Protein AF-A0AAE0GQ47-F1 (afdb_monomer_lite)

Organism: NCBI:txid36881

Structure (mmCIF, N/CA/C/O backbone):
data_AF-A0AAE0GQ47-F1
#
_entry.id   AF-A0AAE0GQ47-F1
#
loop_
_atom_site.group_PDB
_atom_site.id
_atom_site.type_symbol
_atom_site.label_atom_id
_atom_site.label_alt_id
_atom_site.label_comp_id
_atom_site.label_asym_id
_atom_site.label_entity_id
_atom_site.label_seq_id
_atom_site.pdbx_PDB_ins_code
_atom_site.Cartn_x
_atom_site.Cartn_y
_atom_site.Cartn_z
_atom_site.occupancy
_atom_site.B_iso_or_equiv
_atom_site.auth_seq_id
_atom_site.auth_comp_id
_atom_site.auth_asym_id
_atom_site.auth_atom_id
_atom_site.pdbx_PDB_model_num
ATOM 1 N N . MET A 1 1 ? -13.676 -13.867 7.932 1.00 73.00 1 MET A N 1
ATOM 2 C CA . MET A 1 1 ? -13.128 -12.580 7.440 1.00 73.00 1 MET A CA 1
ATOM 3 C C . MET A 1 1 ? -13.862 -11.381 8.035 1.00 73.00 1 MET A C 1
ATOM 5 O O . MET A 1 1 ? -13.251 -10.681 8.826 1.00 73.00 1 MET A O 1
ATOM 9 N N . LEU A 1 2 ? -15.150 -11.155 7.737 1.00 75.81 2 LEU A N 1
ATOM 10 C CA . LEU A 1 2 ? -15.904 -10.003 8.276 1.00 75.81 2 LEU A CA 1
ATOM 11 C C . LEU A 1 2 ? -15.915 -9.928 9.811 1.00 75.81 2 LEU A C 1
ATOM 13 O O . LEU A 1 2 ? -15.783 -8.846 10.367 1.00 75.81 2 LEU A O 1
ATOM 17 N N . THR A 1 3 ? -15.993 -11.072 10.490 1.00 80.69 3 THR A N 1
ATOM 18 C CA . THR A 1 3 ? -15.918 -11.164 11.956 1.00 80.69 3 THR A CA 1
ATOM 19 C C . THR A 1 3 ? -14.597 -10.634 12.525 1.00 80.69 3 THR A C 1
ATOM 21 O O . THR A 1 3 ? -14.608 -9.909 13.512 1.00 80.69 3 THR A O 1
ATOM 24 N N . THR A 1 4 ? -13.462 -10.920 11.880 1.00 85.44 4 THR A N 1
ATOM 25 C CA . THR A 1 4 ? -12.133 -10.409 12.277 1.00 85.44 4 THR A CA 1
ATOM 26 C C . THR A 1 4 ? -12.056 -8.888 12.172 1.00 85.44 4 THR A C 1
ATOM 28 O O . THR A 1 4 ? -11.458 -8.217 13.011 1.00 85.44 4 THR A O 1
ATOM 31 N N . PHE A 1 5 ? -12.694 -8.326 11.149 1.00 87.81 5 PHE A N 1
ATOM 32 C CA . PHE A 1 5 ? -12.696 -6.889 10.885 1.00 87.81 5 PHE A CA 1
ATOM 33 C C . PHE A 1 5 ? -13.935 -6.185 11.434 1.00 87.81 5 PHE A C 1
ATOM 35 O O . PHE A 1 5 ? -14.250 -5.065 11.030 1.00 87.81 5 PHE A O 1
ATOM 42 N N . CYS A 1 6 ? -14.654 -6.845 12.338 1.00 86.81 6 CYS A N 1
ATOM 43 C CA . CYS A 1 6 ? -15.968 -6.390 12.713 1.00 86.81 6 CYS A CA 1
ATOM 44 C C . CYS A 1 6 ? -15.924 -5.038 13.405 1.00 86.81 6 CYS A C 1
ATOM 46 O O . CYS A 1 6 ? -15.192 -4.836 14.373 1.00 86.81 6 CYS A O 1
ATOM 48 N N . ASN A 1 7 ? -16.749 -4.125 12.910 1.00 88.62 7 ASN A N 1
ATOM 49 C CA . ASN A 1 7 ? -16.883 -2.762 13.390 1.00 88.62 7 ASN A CA 1
ATOM 50 C C . ASN A 1 7 ? -15.598 -1.933 13.310 1.00 88.62 7 ASN A C 1
ATOM 52 O O . ASN A 1 7 ? -15.427 -0.994 14.083 1.00 88.62 7 ASN A O 1
ATOM 56 N N . ARG A 1 8 ? -14.709 -2.267 12.369 1.00 91.12 8 ARG A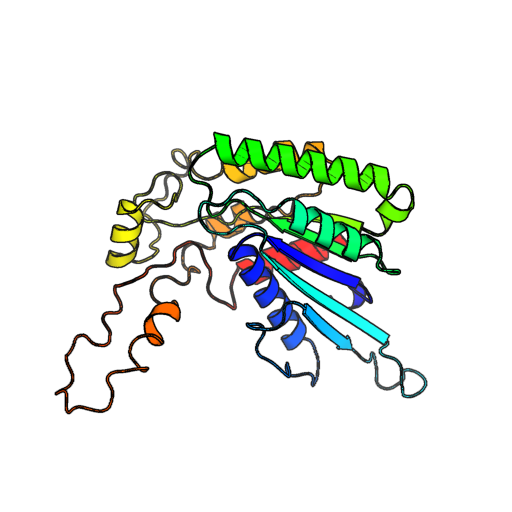 N 1
ATOM 57 C CA . ARG A 1 8 ? -13.468 -1.533 12.112 1.00 91.12 8 ARG A CA 1
ATOM 58 C C . ARG A 1 8 ? -13.561 -0.712 10.834 1.00 91.12 8 ARG A C 1
ATOM 60 O O . ARG A 1 8 ? -14.352 -0.999 9.933 1.00 91.12 8 ARG A O 1
ATOM 67 N N . THR A 1 9 ? -12.686 0.285 10.747 1.00 93.19 9 THR A N 1
ATOM 68 C CA . THR A 1 9 ? -12.353 0.946 9.481 1.00 93.19 9 THR A CA 1
ATOM 69 C C . THR A 1 9 ? -10.946 0.551 9.051 1.00 93.19 9 THR A C 1
ATOM 71 O O . THR A 1 9 ? -10.019 0.606 9.859 1.00 93.19 9 THR A O 1
ATOM 74 N N . ILE A 1 10 ? -10.785 0.150 7.793 1.00 95.25 10 ILE A N 1
ATOM 75 C CA . ILE A 1 10 ? -9.498 -0.158 7.167 1.00 95.25 10 ILE A CA 1
ATOM 76 C C . ILE A 1 10 ? -9.246 0.877 6.081 1.00 95.25 10 ILE A C 1
ATOM 78 O O . ILE A 1 10 ? -9.980 0.927 5.100 1.00 95.25 10 ILE A O 1
ATOM 82 N N . THR A 1 11 ? -8.195 1.674 6.221 1.00 95.31 11 THR A N 1
ATOM 83 C CA . THR A 1 11 ? -7.833 2.705 5.249 1.00 95.31 11 THR A CA 1
ATOM 84 C C . THR A 1 11 ? -6.547 2.326 4.534 1.00 95.31 11 THR A C 1
ATOM 86 O O . THR A 1 11 ? -5.484 2.243 5.147 1.00 95.31 11 THR A O 1
ATOM 89 N N . PHE A 1 12 ? -6.625 2.131 3.222 1.00 94.88 12 PHE A N 1
ATOM 90 C CA . PHE A 1 12 ? -5.465 2.007 2.349 1.00 94.88 12 PHE A CA 1
ATOM 91 C C . PHE A 1 12 ? -4.967 3.405 1.994 1.00 94.88 12 PHE A C 1
ATOM 93 O O . PHE A 1 12 ? -5.701 4.205 1.419 1.00 94.88 12 PHE A O 1
ATOM 100 N N . LEU A 1 13 ? -3.721 3.711 2.331 1.00 94.75 13 LEU A N 1
ATOM 101 C CA . LEU A 1 13 ? -3.162 5.044 2.172 1.00 94.75 13 LEU A CA 1
ATOM 102 C C . LEU A 1 13 ? -1.858 4.972 1.386 1.00 94.75 13 LEU A C 1
ATOM 104 O O . LEU A 1 13 ? -0.839 4.501 1.898 1.00 94.75 13 LEU A O 1
ATOM 108 N N . GLY A 1 14 ? -1.881 5.431 0.136 1.00 93.38 14 GLY A N 1
ATOM 109 C CA . GLY A 1 14 ? -0.727 5.205 -0.722 1.00 93.38 14 GLY A CA 1
ATOM 110 C C . GLY A 1 14 ? -0.778 5.759 -2.132 1.00 93.38 14 GLY A C 1
ATOM 111 O O . GLY A 1 14 ? -1.405 6.781 -2.397 1.00 93.38 14 GLY A O 1
ATOM 112 N N . ASP A 1 15 ? -0.067 5.079 -3.026 1.00 90.06 15 ASP A N 1
ATOM 113 C CA . ASP A 1 15 ? -0.095 5.327 -4.466 1.00 90.06 15 ASP A CA 1
ATOM 114 C C . ASP A 1 15 ? -1.189 4.495 -5.172 1.00 90.06 15 ASP A C 1
ATOM 116 O O . ASP A 1 15 ? -2.108 3.941 -4.555 1.00 90.06 15 ASP A O 1
ATOM 120 N N . SER A 1 16 ? -1.127 4.419 -6.501 1.00 88.44 16 SER A N 1
ATOM 121 C CA . SER A 1 16 ? -2.114 3.710 -7.312 1.00 88.44 16 SER A CA 1
ATOM 122 C C . SER A 1 16 ? -2.166 2.195 -7.066 1.00 88.44 16 SER A C 1
ATOM 124 O O . SER A 1 16 ? -3.205 1.590 -7.341 1.00 88.44 16 SER A O 1
ATOM 126 N N . ILE A 1 17 ? -1.119 1.584 -6.499 1.00 88.31 17 ILE A N 1
ATOM 127 C CA . ILE A 1 17 ? -1.135 0.171 -6.091 1.00 88.31 17 ILE A CA 1
ATOM 128 C C . ILE A 1 17 ? -1.940 -0.015 -4.808 1.00 88.31 17 ILE A C 1
ATOM 130 O O . ILE A 1 17 ? -2.661 -1.002 -4.674 1.00 88.31 17 ILE A O 1
ATOM 134 N N . SER A 1 18 ? -1.886 0.946 -3.885 1.00 91.25 18 SER A N 1
ATOM 135 C CA . SER A 1 18 ? -2.736 0.918 -2.687 1.00 91.25 18 SER A CA 1
ATOM 136 C C . SER A 1 18 ? -4.213 1.018 -3.052 1.00 91.25 18 SER A C 1
ATOM 138 O O . SER A 1 18 ? -5.032 0.297 -2.488 1.00 91.25 18 SER A O 1
ATOM 140 N N . ARG A 1 19 ? -4.546 1.835 -4.062 1.00 89.31 19 ARG A N 1
ATOM 141 C CA . ARG A 1 19 ? -5.904 1.886 -4.622 1.00 89.31 19 ARG A CA 1
ATOM 142 C C . ARG A 1 19 ? -6.326 0.538 -5.179 1.00 89.31 19 ARG A C 1
ATOM 144 O O . ARG A 1 19 ? -7.440 0.098 -4.933 1.00 89.31 19 ARG A O 1
ATOM 151 N N . GLN A 1 20 ? -5.440 -0.100 -5.940 1.00 89.12 20 GLN A N 1
ATOM 152 C CA . GLN A 1 20 ? -5.702 -1.416 -6.503 1.00 89.12 20 GLN A CA 1
ATOM 153 C C . GLN A 1 20 ? -5.957 -2.442 -5.394 1.00 89.12 20 GLN A C 1
ATOM 155 O O . GLN A 1 20 ? -6.997 -3.087 -5.415 1.00 89.12 20 GLN A O 1
ATOM 160 N N . ALA A 1 21 ? -5.090 -2.518 -4.383 1.00 90.81 21 ALA A N 1
ATOM 161 C CA . ALA A 1 21 ? -5.274 -3.416 -3.246 1.00 90.81 21 ALA A CA 1
ATOM 162 C C . ALA A 1 21 ? -6.595 -3.162 -2.491 1.00 90.81 21 ALA A C 1
ATOM 164 O O . ALA A 1 21 ? -7.283 -4.115 -2.133 1.00 90.81 21 ALA A O 1
ATOM 165 N N . ALA A 1 22 ? -6.987 -1.896 -2.301 1.00 91.25 22 ALA A N 1
ATOM 166 C CA . ALA A 1 22 ? -8.275 -1.545 -1.702 1.00 91.25 22 ALA A CA 1
ATOM 167 C C . ALA A 1 22 ? -9.454 -2.049 -2.547 1.00 91.25 22 ALA A C 1
ATOM 169 O O . ALA A 1 22 ? -10.359 -2.690 -2.016 1.00 91.25 22 ALA A O 1
ATOM 170 N N . SER A 1 23 ? -9.423 -1.816 -3.864 1.00 87.88 23 SER A N 1
ATOM 171 C CA . SER A 1 23 ? -10.456 -2.309 -4.780 1.00 87.88 23 SER A CA 1
ATOM 172 C C . SER A 1 23 ? -10.551 -3.834 -4.767 1.00 87.88 23 SER A C 1
ATOM 174 O O . SER A 1 23 ? -11.652 -4.369 -4.705 1.00 87.88 23 SER A O 1
ATOM 176 N N . SER A 1 24 ? -9.414 -4.535 -4.766 1.00 88.19 24 SER A N 1
ATOM 177 C CA . SER A 1 24 ? -9.358 -5.996 -4.642 1.00 88.19 24 SER A CA 1
ATOM 178 C C . SER A 1 24 ? -10.027 -6.480 -3.362 1.00 88.19 24 SER A C 1
ATOM 180 O O . SER A 1 24 ? -10.867 -7.378 -3.390 1.00 88.19 24 SER A O 1
ATOM 182 N N . PHE A 1 25 ? -9.667 -5.857 -2.236 1.00 89.06 25 PHE A N 1
ATOM 183 C CA . PHE A 1 25 ? -10.202 -6.181 -0.920 1.00 89.06 25 PHE A CA 1
ATOM 184 C C . PHE A 1 25 ? -11.725 -6.017 -0.893 1.00 89.06 25 PHE A C 1
ATOM 186 O O . PHE A 1 25 ? -12.439 -6.917 -0.458 1.00 89.06 25 PHE A O 1
ATOM 193 N N . MET A 1 26 ? -12.231 -4.905 -1.434 1.00 87.38 26 MET A N 1
ATOM 194 C CA . MET A 1 26 ? -13.666 -4.644 -1.555 1.00 87.38 26 MET A CA 1
ATOM 195 C C . MET A 1 26 ? -14.386 -5.688 -2.420 1.00 87.38 26 MET A C 1
ATOM 197 O O . MET A 1 26 ? -15.423 -6.193 -1.997 1.00 87.38 26 MET A O 1
ATOM 201 N N . CYS A 1 27 ? -13.828 -6.059 -3.578 1.00 84.81 27 CYS A N 1
ATOM 202 C CA . CYS A 1 27 ? -14.409 -7.088 -4.448 1.00 84.81 27 CYS A CA 1
ATOM 203 C C . CYS A 1 27 ? -14.515 -8.450 -3.743 1.00 84.81 27 CYS A C 1
ATOM 205 O O . CYS A 1 27 ? -15.527 -9.137 -3.866 1.00 84.81 27 CYS A O 1
ATOM 207 N N . VAL A 1 28 ? -13.487 -8.846 -2.981 1.00 85.31 28 VAL A N 1
ATOM 208 C CA . VAL A 1 28 ? -13.521 -10.109 -2.227 1.00 85.31 28 VAL A CA 1
ATOM 209 C C . VAL A 1 28 ? -14.562 -10.061 -1.113 1.00 85.31 28 VAL A C 1
ATOM 211 O O . VAL A 1 28 ? -15.276 -11.043 -0.920 1.00 85.31 28 VAL A O 1
ATOM 214 N N . LEU A 1 29 ? -14.695 -8.938 -0.403 1.00 84.56 29 LEU A N 1
ATOM 215 C CA . LEU A 1 29 ? -15.738 -8.781 0.613 1.00 84.56 29 LEU A CA 1
ATOM 216 C C . LEU A 1 29 ? -17.143 -8.867 0.010 1.00 84.56 29 LEU A C 1
ATOM 218 O O . LEU A 1 29 ? -17.987 -9.570 0.561 1.00 84.56 29 LEU A O 1
ATOM 222 N N . GLU A 1 30 ? -17.378 -8.205 -1.125 1.00 82.56 30 GLU A N 1
ATOM 223 C CA . GLU A 1 30 ? -18.658 -8.245 -1.839 1.00 82.56 30 GLU A CA 1
ATOM 224 C C . GLU A 1 30 ? -19.027 -9.672 -2.255 1.00 82.56 30 GLU A C 1
ATOM 226 O O . GLU A 1 30 ? -20.141 -10.117 -1.993 1.00 82.56 30 GLU A O 1
ATOM 231 N N . ALA A 1 31 ? -18.075 -10.433 -2.807 1.00 82.62 31 ALA A N 1
ATOM 232 C CA . ALA A 1 31 ? -18.306 -11.819 -3.219 1.00 82.62 31 ALA A CA 1
ATOM 233 C C . ALA A 1 31 ? -18.749 -12.744 -2.065 1.00 82.62 31 ALA A C 1
ATOM 235 O O . ALA A 1 31 ? -19.361 -13.782 -2.312 1.00 82.62 31 ALA A O 1
ATOM 236 N N . HIS A 1 32 ? -18.455 -12.378 -0.812 1.00 76.88 32 HIS A N 1
ATOM 237 C CA . HIS A 1 32 ? -18.827 -13.143 0.382 1.00 76.88 32 HIS A CA 1
ATOM 238 C C . HIS A 1 32 ? -20.082 -12.611 1.095 1.00 76.88 32 HIS A C 1
ATOM 240 O O . HIS A 1 32 ? -20.536 -13.225 2.064 1.00 76.88 32 HIS A O 1
ATOM 246 N N . LEU A 1 33 ? -20.652 -11.487 0.654 1.00 73.62 33 LEU A N 1
ATOM 247 C CA . LEU A 1 33 ? -21.864 -10.912 1.234 1.00 73.62 33 LEU A CA 1
ATOM 248 C C . LEU A 1 33 ? -23.089 -11.357 0.438 1.00 73.62 33 LEU A C 1
ATOM 250 O O . LEU A 1 33 ? -23.275 -11.007 -0.724 1.00 73.62 33 LEU A O 1
ATOM 254 N N . VAL A 1 34 ? -23.965 -12.125 1.084 1.00 59.44 34 VAL A N 1
ATOM 255 C CA . VAL A 1 34 ? -25.222 -12.578 0.481 1.00 59.44 34 VAL A CA 1
ATOM 256 C C . VAL A 1 34 ? -26.148 -11.372 0.277 1.00 59.44 34 VAL A C 1
ATOM 258 O O . VAL A 1 34 ? -26.661 -10.812 1.24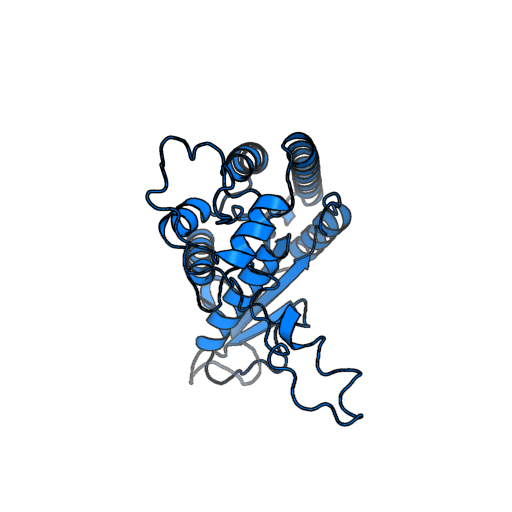0 1.00 59.44 34 VAL A O 1
ATOM 261 N N . GLY A 1 35 ? -26.372 -10.976 -0.980 1.00 55.41 35 GLY A N 1
ATOM 262 C CA . GLY A 1 35 ? -27.447 -10.048 -1.366 1.00 55.41 35 GLY A CA 1
ATOM 263 C C . GLY A 1 35 ? -27.119 -8.549 -1.362 1.00 55.41 35 GLY A C 1
ATOM 264 O O . GLY A 1 35 ? -28.020 -7.749 -1.599 1.00 55.41 35 GLY A O 1
ATOM 265 N N . GLY A 1 36 ? -25.867 -8.148 -1.136 1.00 51.94 36 GLY A N 1
ATOM 266 C CA . GLY A 1 36 ? -25.450 -6.743 -1.160 1.00 51.94 36 GLY A CA 1
ATOM 267 C C . GLY A 1 36 ? -24.586 -6.423 -2.374 1.00 51.94 36 GLY A C 1
ATOM 268 O O . GLY A 1 36 ? -23.369 -6.406 -2.251 1.00 51.94 36 GLY A O 1
ATOM 269 N N . GLY A 1 37 ? -25.197 -6.172 -3.534 1.00 52.47 37 GLY A N 1
ATOM 270 C CA . GLY A 1 37 ? -24.461 -5.577 -4.653 1.00 52.47 37 GLY A CA 1
ATOM 271 C C . GLY A 1 37 ? -24.032 -4.151 -4.300 1.00 52.47 37 GLY A C 1
ATOM 272 O O . GLY A 1 37 ? -24.815 -3.402 -3.708 1.00 52.47 37 GLY A O 1
ATOM 273 N N . LEU A 1 38 ? -22.807 -3.761 -4.654 1.00 54.50 38 LEU A N 1
ATOM 274 C CA . LEU A 1 38 ? -22.358 -2.374 -4.531 1.00 54.50 38 LEU A CA 1
ATOM 275 C C . LEU A 1 38 ? -23.334 -1.440 -5.267 1.00 54.50 38 LEU A C 1
ATOM 277 O O . LEU A 1 38 ? -23.553 -1.577 -6.471 1.00 54.50 38 LEU A O 1
ATOM 281 N N . SER A 1 39 ? -23.897 -0.453 -4.565 1.00 51.53 39 SER A N 1
ATOM 282 C CA . SER A 1 39 ? -24.763 0.558 -5.191 1.00 51.53 39 SER A CA 1
ATOM 283 C C . SER A 1 39 ? -23.994 1.497 -6.129 1.00 51.53 39 SER A C 1
ATOM 285 O O . SER A 1 39 ? -24.598 2.110 -7.008 1.00 51.53 39 SER A O 1
ATOM 287 N N . GLU A 1 40 ? -22.664 1.576 -5.995 1.00 53.94 40 GLU A N 1
ATOM 288 C CA . GLU A 1 40 ? -21.793 2.366 -6.862 1.00 53.94 40 GLU A CA 1
ATOM 289 C C . GLU A 1 40 ? -20.480 1.642 -7.206 1.00 53.94 40 GLU A C 1
ATOM 291 O O . GLU A 1 40 ? -19.897 0.962 -6.360 1.00 53.94 40 GLU A O 1
ATOM 296 N N . PRO A 1 41 ? -19.944 1.827 -8.428 1.00 54.09 41 PRO A N 1
ATOM 297 C CA . PRO A 1 41 ? -18.632 1.306 -8.780 1.00 54.09 41 PRO A CA 1
ATOM 298 C C . PRO A 1 41 ? -17.546 1.929 -7.889 1.00 54.09 41 PRO A C 1
ATOM 300 O O . PRO A 1 41 ? -17.387 3.153 -7.872 1.00 54.09 41 PRO A O 1
ATOM 303 N N . VAL A 1 42 ? -16.730 1.070 -7.261 1.00 56.09 42 VAL A N 1
ATOM 304 C CA . VAL A 1 42 ? -15.576 1.353 -6.364 1.00 56.09 42 VAL A CA 1
ATOM 305 C C . VAL A 1 42 ? -14.651 2.486 -6.846 1.00 56.09 42 VAL A C 1
ATOM 307 O O . VAL A 1 42 ? -13.913 3.100 -6.089 1.00 56.09 42 VAL A O 1
ATOM 310 N N . THR A 1 43 ? -14.707 2.819 -8.131 1.00 53.53 43 THR A N 1
ATOM 311 C CA . THR A 1 43 ? -13.915 3.867 -8.779 1.00 53.53 43 THR A CA 1
ATOM 312 C C . THR A 1 43 ? -14.169 5.309 -8.310 1.00 53.53 43 THR A C 1
ATOM 314 O O . THR A 1 43 ? -13.379 6.175 -8.687 1.00 53.53 43 THR A O 1
ATOM 317 N N . ARG A 1 44 ? -15.249 5.607 -7.565 1.00 48.97 44 ARG A N 1
ATOM 318 C CA . ARG A 1 44 ? -15.599 6.992 -7.161 1.00 48.97 44 ARG A CA 1
ATOM 319 C C . ARG A 1 44 ? -15.672 7.242 -5.658 1.00 48.97 44 ARG A C 1
ATOM 321 O O . ARG A 1 44 ? -15.350 8.351 -5.240 1.00 48.97 44 ARG A O 1
ATOM 328 N N . ALA A 1 45 ? -16.090 6.260 -4.868 1.00 53.03 45 ALA A N 1
ATOM 329 C CA . ALA A 1 45 ? -16.189 6.417 -3.424 1.00 53.03 45 ALA A CA 1
ATOM 330 C C . ALA A 1 45 ? -14.820 6.176 -2.769 1.00 53.03 45 ALA A C 1
ATOM 332 O O . ALA A 1 45 ? -14.198 5.140 -2.991 1.00 53.03 45 ALA A O 1
ATOM 333 N N . THR A 1 46 ? -14.354 7.122 -1.949 1.00 75.62 46 THR A N 1
ATOM 334 C CA . THR A 1 46 ? -13.141 6.953 -1.129 1.00 75.62 46 THR A CA 1
ATOM 335 C C . THR A 1 46 ? -13.351 5.970 0.011 1.00 75.62 46 THR A C 1
ATOM 337 O O . THR A 1 46 ? -12.371 5.443 0.512 1.00 75.62 46 THR A O 1
ATOM 340 N N . CYS A 1 47 ? -14.595 5.694 0.409 1.00 85.81 47 CYS A N 1
ATOM 341 C CA . CYS A 1 47 ? -14.930 4.736 1.456 1.00 85.81 47 CYS A CA 1
ATOM 342 C C . CYS A 1 47 ? -16.174 3.924 1.090 1.00 85.81 47 CYS A C 1
ATOM 344 O O . CYS A 1 47 ? -17.124 4.463 0.524 1.00 85.81 47 CYS A O 1
ATOM 346 N N . HIS A 1 48 ? -16.187 2.649 1.468 1.00 85.00 48 HIS A N 1
ATOM 347 C CA . HIS A 1 48 ? -17.324 1.751 1.324 1.00 85.00 48 HIS A CA 1
ATOM 348 C C . HIS A 1 48 ? -17.559 0.966 2.615 1.00 85.00 48 HIS A C 1
ATOM 350 O O . HIS A 1 48 ? -16.612 0.427 3.185 1.00 85.00 48 HIS A O 1
ATOM 356 N N . THR A 1 49 ? -18.811 0.886 3.070 1.00 85.38 49 THR A N 1
ATOM 357 C CA . THR A 1 49 ? -19.183 0.164 4.293 1.00 85.38 49 THR A CA 1
ATOM 358 C C . THR A 1 49 ? -19.972 -1.090 3.954 1.00 85.38 49 THR A C 1
ATOM 360 O O . THR A 1 49 ? -21.086 -1.028 3.445 1.00 85.38 49 THR A O 1
ATOM 363 N N . PHE A 1 50 ? -19.399 -2.230 4.308 1.00 81.00 50 PHE A N 1
ATOM 364 C CA . PHE A 1 50 ? -20.001 -3.546 4.219 1.00 81.00 50 PHE A CA 1
ATOM 365 C C . PHE A 1 50 ? -20.711 -3.868 5.528 1.00 81.00 50 PHE A C 1
ATOM 367 O O . PHE A 1 50 ? -20.136 -3.683 6.599 1.00 81.00 50 PHE A O 1
ATOM 374 N N . SER A 1 51 ? -21.940 -4.373 5.470 1.00 79.06 51 SER A N 1
ATOM 375 C CA . SER A 1 51 ? -22.659 -4.816 6.665 1.00 79.06 51 SER A CA 1
ATOM 376 C C . SER A 1 51 ? -23.220 -6.216 6.467 1.00 79.06 51 SER A C 1
ATOM 378 O O . SER A 1 51 ? -23.631 -6.581 5.369 1.00 79.06 51 SER A O 1
ATOM 380 N N . SER A 1 52 ? -23.195 -7.015 7.530 1.00 72.94 52 SER A N 1
ATOM 381 C CA . SER A 1 52 ? -23.768 -8.357 7.547 1.00 72.94 52 SER A CA 1
ATOM 382 C C . SER A 1 52 ? -24.746 -8.468 8.712 1.00 72.94 52 SER A C 1
ATOM 384 O O . SER A 1 52 ? -24.417 -8.125 9.853 1.00 72.94 52 SER A O 1
ATOM 386 N N . GLN A 1 53 ? -25.955 -8.946 8.416 1.00 65.44 53 GLN A N 1
ATOM 387 C CA . GLN A 1 53 ? -26.851 -9.490 9.429 1.00 65.44 53 GLN A CA 1
ATOM 388 C C . GLN A 1 53 ? -26.476 -10.961 9.605 1.00 65.44 53 GLN A C 1
ATOM 390 O O . GLN A 1 53 ? -26.581 -11.750 8.667 1.00 65.44 53 GLN A O 1
ATOM 395 N N . VAL A 1 54 ? -25.956 -11.324 10.775 1.00 52.12 54 VAL A N 1
ATOM 396 C CA . VAL A 1 54 ? -25.555 -12.708 11.037 1.00 52.12 54 VAL A CA 1
ATOM 397 C C . VAL A 1 54 ? -26.771 -13.481 11.543 1.00 52.12 54 VAL A C 1
ATOM 399 O O . VAL A 1 54 ? -27.137 -13.350 12.704 1.00 52.12 54 VAL A O 1
ATOM 402 N N . GLY A 1 55 ? -27.339 -14.319 10.674 1.00 52.47 55 GLY A N 1
ATOM 403 C CA . GLY A 1 55 ? -28.181 -15.463 11.036 1.00 52.47 55 GLY A CA 1
ATOM 404 C C . GLY A 1 55 ? -29.705 -15.254 10.952 1.00 52.47 55 GLY A C 1
ATOM 405 O O . GLY A 1 55 ? -30.187 -14.151 11.196 1.00 52.47 55 GLY A O 1
ATOM 406 N N . PRO A 1 56 ? -30.471 -16.322 10.642 1.00 48.94 56 PRO A N 1
ATOM 407 C CA . PRO A 1 56 ? -31.940 -16.304 10.616 1.00 48.94 56 PRO A CA 1
ATOM 408 C C . PRO A 1 56 ? -32.595 -16.141 12.003 1.00 48.94 56 PRO A C 1
ATOM 410 O O . PRO A 1 56 ? -33.788 -15.863 12.060 1.00 48.94 56 PRO A O 1
ATOM 413 N N . ASP A 1 57 ? -31.820 -16.248 13.091 1.00 56.19 57 ASP A N 1
ATOM 414 C CA . ASP A 1 57 ? -32.313 -16.252 14.480 1.00 56.19 57 ASP A CA 1
ATOM 415 C C . ASP A 1 57 ? -31.769 -15.099 15.353 1.00 56.19 57 ASP A C 1
ATOM 417 O O . ASP A 1 57 ? -31.897 -15.125 16.578 1.00 56.19 57 ASP A O 1
ATOM 421 N N . ALA A 1 58 ? -31.131 -14.080 14.769 1.00 49.50 58 ALA A N 1
ATOM 422 C CA . ALA A 1 58 ? -30.604 -12.961 15.550 1.00 49.50 58 ALA A CA 1
ATOM 423 C C . ALA A 1 58 ? -31.695 -11.920 15.863 1.00 49.50 58 ALA A C 1
ATOM 425 O O . ALA A 1 58 ? -32.400 -11.446 14.977 1.00 49.50 58 ALA A O 1
ATOM 426 N N . SER A 1 59 ? -31.797 -11.598 17.155 1.00 46.41 59 SER A N 1
ATOM 427 C CA . SER A 1 59 ? -32.668 -10.649 17.867 1.00 46.41 59 SER A CA 1
ATOM 428 C C . SER A 1 59 ? -32.890 -9.272 17.189 1.00 46.41 59 SER A C 1
ATOM 430 O O . SER A 1 59 ? -32.262 -8.961 16.185 1.00 46.41 59 SER A O 1
ATOM 432 N N . PRO A 1 60 ? -33.760 -8.410 17.764 1.00 54.59 60 PRO A N 1
ATOM 433 C CA . PRO A 1 60 ? -34.824 -7.674 17.072 1.00 54.59 60 PRO A CA 1
ATOM 434 C C . PRO A 1 60 ? -34.414 -6.945 15.776 1.00 54.59 60 PRO A C 1
ATOM 436 O O . PRO A 1 60 ? -33.299 -6.434 15.663 1.00 54.59 60 PRO A O 1
ATOM 439 N N . PRO A 1 61 ? -35.357 -6.799 14.825 1.00 52.28 61 PRO A N 1
ATOM 440 C CA . PRO A 1 61 ? -35.119 -6.135 13.548 1.00 52.28 61 PRO A CA 1
ATOM 441 C C . PRO A 1 61 ? -34.551 -4.726 13.764 1.00 52.28 61 PRO A C 1
ATOM 443 O O . PRO A 1 61 ? -35.227 -3.865 14.324 1.00 52.28 61 PRO A O 1
ATOM 446 N N . GLY A 1 62 ? -33.316 -4.483 13.309 1.00 55.41 62 GLY A N 1
ATOM 447 C CA . GLY A 1 62 ? -32.793 -3.118 13.199 1.00 55.41 62 GLY A CA 1
ATOM 448 C C . GLY A 1 62 ? -31.306 -2.883 13.457 1.00 55.41 62 GLY A C 1
ATOM 449 O O . GLY A 1 62 ? -30.859 -1.774 13.177 1.00 55.41 62 GLY A O 1
ATOM 450 N N . GLN A 1 63 ? -30.515 -3.851 13.942 1.00 55.28 63 GLN A N 1
ATOM 451 C CA . GLN A 1 63 ? -29.073 -3.626 14.143 1.00 55.28 63 GLN A CA 1
ATOM 452 C C . GLN A 1 63 ? -28.194 -4.516 13.254 1.00 55.28 63 GLN A C 1
ATOM 454 O O . GLN A 1 63 ? -28.317 -5.740 13.298 1.00 55.28 63 GLN A O 1
ATOM 459 N N . PRO A 1 64 ? -27.276 -3.935 12.453 1.00 58.28 64 PRO A N 1
ATOM 460 C CA . PRO A 1 64 ? -26.235 -4.720 11.807 1.00 58.28 64 PRO A CA 1
ATOM 461 C C . PRO A 1 64 ? -25.351 -5.350 12.888 1.00 58.28 64 PRO A C 1
ATOM 463 O O . PRO A 1 64 ? -24.770 -4.649 13.716 1.00 58.28 64 PRO A O 1
ATOM 466 N N . VAL A 1 65 ? -25.238 -6.679 12.862 1.00 74.06 65 VAL A N 1
ATOM 467 C CA . VAL A 1 65 ? -24.390 -7.443 13.795 1.00 74.06 65 VAL A CA 1
ATOM 468 C C . VAL A 1 65 ? -22.913 -7.114 13.560 1.00 74.06 65 VAL A C 1
ATOM 470 O O . VAL A 1 65 ? -22.090 -7.188 14.472 1.00 74.06 65 VAL A O 1
ATOM 473 N N . CYS A 1 66 ? -22.574 -6.706 12.335 1.00 81.19 66 CYS A N 1
ATOM 474 C CA . CYS A 1 66 ? -21.220 -6.363 11.962 1.00 81.19 66 CYS A CA 1
ATOM 475 C C . CYS A 1 66 ? -21.169 -5.358 10.809 1.00 81.19 66 CYS A C 1
ATOM 477 O O . CYS A 1 66 ? -21.813 -5.580 9.781 1.00 81.19 66 CYS A O 1
ATOM 479 N N . ALA A 1 67 ? -20.377 -4.292 10.955 1.00 86.06 67 ALA A N 1
ATOM 480 C CA . ALA A 1 67 ? -20.072 -3.347 9.879 1.00 86.06 67 ALA A CA 1
ATOM 481 C C . ALA A 1 67 ? -18.557 -3.228 9.656 1.00 86.06 67 ALA A C 1
ATOM 483 O O . ALA A 1 67 ? -17.801 -3.142 10.612 1.00 86.06 67 ALA A O 1
ATOM 484 N N . LEU A 1 68 ? -18.093 -3.201 8.414 1.00 89.69 68 LEU A N 1
ATOM 485 C CA . LEU A 1 68 ? -16.694 -2.984 8.049 1.00 89.69 68 LEU A CA 1
ATOM 486 C C . LEU A 1 68 ? -16.629 -1.848 7.042 1.00 89.69 68 LEU A C 1
ATOM 488 O O . LEU A 1 68 ? -17.193 -1.963 5.959 1.00 89.69 68 LEU A O 1
ATOM 492 N N . THR A 1 69 ? -15.903 -0.786 7.364 1.00 91.25 69 THR A N 1
ATOM 493 C CA . THR A 1 69 ? -15.640 0.297 6.413 1.00 91.25 69 THR A CA 1
ATOM 494 C C . THR A 1 69 ? -14.256 0.128 5.811 1.00 91.25 69 THR A C 1
ATOM 496 O O . THR A 1 69 ? -13.274 -0.034 6.528 1.00 91.25 69 THR A O 1
ATOM 499 N N . VAL A 1 70 ? -14.159 0.181 4.490 1.00 91.88 70 VAL A N 1
ATOM 500 C CA . VAL A 1 70 ? -12.895 0.159 3.756 1.00 91.88 70 VAL A CA 1
ATOM 501 C C . VAL A 1 70 ? -12.751 1.487 3.042 1.00 91.88 70 VAL A C 1
ATOM 503 O O . VAL A 1 70 ? -13.652 1.888 2.315 1.00 91.88 70 VAL A O 1
ATOM 506 N N . CYS A 1 71 ? -11.629 2.164 3.240 1.00 92.50 71 CYS A N 1
ATOM 507 C CA . CYS A 1 71 ? -11.322 3.443 2.627 1.00 92.50 71 CYS A CA 1
ATOM 508 C C . CYS A 1 71 ? -10.037 3.377 1.802 1.00 92.50 71 CYS A C 1
ATOM 510 O O . CYS A 1 71 ? -9.163 2.545 2.049 1.00 92.50 71 CYS A O 1
ATOM 512 N N . PHE A 1 72 ? -9.902 4.292 0.850 1.00 91.25 72 PHE A N 1
ATOM 513 C CA . PHE A 1 72 ? -8.680 4.558 0.117 1.00 91.25 72 PHE A CA 1
ATOM 514 C C . PHE A 1 72 ? -8.443 6.065 -0.015 1.00 91.25 72 PHE A C 1
ATOM 516 O O . PHE A 1 72 ? -9.331 6.803 -0.441 1.00 91.25 72 PHE A O 1
ATOM 523 N N . ASP A 1 73 ? -7.209 6.484 0.258 1.00 90.38 73 ASP A N 1
ATOM 524 C CA . ASP A 1 73 ? -6.722 7.843 0.041 1.00 90.38 73 ASP A CA 1
ATOM 525 C C . ASP A 1 73 ? -5.349 7.824 -0.652 1.00 90.38 73 ASP A C 1
ATOM 527 O O . ASP A 1 73 ? -4.520 6.931 -0.448 1.00 90.38 73 ASP A O 1
ATOM 531 N N . THR A 1 74 ? -5.093 8.836 -1.486 1.00 86.69 74 THR A N 1
ATOM 532 C CA . THR A 1 74 ? -3.828 8.970 -2.227 1.00 86.69 74 THR A CA 1
ATOM 533 C C . THR A 1 74 ? -2.882 9.947 -1.529 1.00 86.69 74 THR A C 1
ATOM 535 O O . THR A 1 74 ? -3.261 11.088 -1.271 1.00 86.69 74 THR A O 1
ATOM 538 N N . ILE A 1 75 ? -1.639 9.532 -1.265 1.00 85.25 75 ILE A N 1
ATOM 539 C CA . ILE A 1 75 ? -0.609 10.375 -0.612 1.00 85.25 75 ILE A CA 1
ATOM 540 C C . ILE A 1 75 ? 0.532 10.790 -1.533 1.00 85.25 75 ILE A C 1
ATOM 542 O O . ILE A 1 75 ? 1.382 11.578 -1.125 1.00 85.25 75 ILE A O 1
ATOM 546 N N . THR A 1 76 ? 0.563 10.284 -2.762 1.00 75.69 76 THR A N 1
ATOM 547 C CA . THR A 1 76 ? 1.571 10.640 -3.760 1.00 75.69 76 THR A CA 1
ATOM 548 C C . THR A 1 76 ? 0.933 10.754 -5.139 1.00 75.69 76 THR A C 1
ATOM 550 O O . THR A 1 76 ? 0.160 9.892 -5.559 1.00 75.69 76 THR A O 1
ATOM 553 N N . ALA A 1 77 ? 1.276 11.818 -5.858 1.00 62.12 77 ALA A N 1
ATOM 554 C CA . ALA A 1 77 ? 1.172 11.856 -7.311 1.00 62.12 77 ALA A CA 1
ATOM 555 C C . ALA A 1 77 ? 2.550 11.534 -7.916 1.00 62.12 77 ALA A C 1
ATOM 557 O O . ALA A 1 77 ? 3.569 11.567 -7.224 1.00 62.12 77 ALA A O 1
ATOM 558 N N . THR A 1 78 ? 2.590 11.183 -9.201 1.00 63.97 78 THR A N 1
ATOM 559 C CA . THR A 1 78 ? 3.847 10.966 -9.936 1.00 63.97 78 THR A CA 1
ATOM 560 C C . THR A 1 78 ? 4.787 12.160 -9.762 1.00 63.97 78 THR A C 1
ATOM 562 O O . THR A 1 78 ? 4.394 13.279 -10.073 1.00 63.97 78 THR A O 1
ATOM 565 N N . ASP A 1 79 ? 6.007 11.897 -9.287 1.00 61.16 79 ASP A N 1
ATOM 566 C CA . ASP A 1 79 ? 7.088 12.875 -9.074 1.00 61.16 79 ASP A CA 1
ATOM 567 C C . ASP A 1 79 ? 6.838 13.958 -8.002 1.00 61.16 79 ASP A C 1
ATOM 569 O O . ASP A 1 79 ? 7.628 14.895 -7.876 1.00 61.16 79 ASP A O 1
ATOM 573 N N . GLU A 1 80 ? 5.803 13.809 -7.171 1.00 74.62 80 GLU A N 1
ATOM 574 C CA . GLU A 1 80 ? 5.550 14.702 -6.035 1.00 74.62 80 GLU A CA 1
ATOM 575 C C . GLU A 1 80 ? 6.025 14.094 -4.701 1.00 74.62 80 GLU A C 1
ATOM 577 O O . GLU A 1 80 ? 5.959 12.873 -4.517 1.00 74.62 80 GLU A O 1
ATOM 582 N N . PRO A 1 81 ? 6.495 14.921 -3.743 1.00 81.88 81 PRO A N 1
ATOM 583 C CA . PRO A 1 81 ? 6.762 14.467 -2.383 1.00 81.88 81 PRO A CA 1
ATOM 584 C C . PRO A 1 81 ? 5.525 13.843 -1.731 1.00 81.88 81 PRO A C 1
ATOM 586 O O . PRO A 1 81 ? 4.388 14.212 -2.029 1.00 81.88 81 PRO A O 1
ATOM 589 N N . VAL A 1 82 ? 5.749 12.942 -0.776 1.00 88.25 82 VAL A N 1
ATOM 590 C CA . VAL A 1 82 ? 4.665 12.388 0.045 1.00 88.25 82 VAL A CA 1
ATOM 591 C C . VAL A 1 82 ? 3.914 13.503 0.773 1.00 88.25 82 VAL A C 1
ATOM 593 O O . VAL A 1 82 ? 4.497 14.328 1.480 1.00 88.25 82 VAL A O 1
ATOM 596 N N . ARG A 1 83 ? 2.586 13.477 0.654 1.00 89.94 83 ARG A N 1
ATOM 597 C CA . ARG A 1 83 ? 1.664 14.380 1.344 1.00 89.94 83 ARG A CA 1
ATOM 598 C C . ARG A 1 83 ? 1.524 14.018 2.822 1.00 89.94 83 ARG A C 1
ATOM 600 O O . ARG A 1 83 ? 0.594 13.326 3.241 1.00 89.94 83 ARG A O 1
ATOM 607 N N . LEU A 1 84 ? 2.479 14.481 3.628 1.00 90.81 84 LEU A N 1
ATOM 608 C CA . LEU A 1 84 ? 2.524 14.244 5.078 1.00 90.81 84 LEU A CA 1
ATOM 609 C C . LEU A 1 84 ? 1.293 14.806 5.816 1.00 90.81 84 LEU A C 1
ATOM 611 O O . LEU A 1 84 ? 0.905 14.273 6.859 1.00 90.81 84 LEU A O 1
ATOM 615 N N . ASP A 1 85 ? 0.675 15.861 5.280 1.00 89.81 85 ASP A N 1
ATOM 616 C CA . ASP A 1 85 ? -0.583 16.442 5.761 1.00 89.81 85 ASP A CA 1
ATOM 617 C C . ASP A 1 85 ? -1.737 15.438 5.658 1.00 89.81 85 ASP A C 1
ATOM 619 O O . ASP A 1 85 ? -2.499 15.261 6.613 1.00 89.81 85 ASP A O 1
ATOM 623 N N . VAL A 1 86 ? -1.817 14.719 4.534 1.00 89.06 86 VAL A N 1
ATOM 624 C CA . VAL A 1 86 ? -2.828 13.681 4.306 1.00 89.06 86 VAL A CA 1
ATOM 625 C C . VAL A 1 86 ? -2.575 12.497 5.229 1.00 89.06 86 VAL A C 1
ATOM 627 O O . VAL A 1 86 ? -3.508 12.053 5.892 1.00 89.06 86 VAL A O 1
ATOM 630 N N . ILE A 1 87 ? -1.319 12.044 5.352 1.00 91.75 87 ILE A N 1
ATOM 631 C CA . ILE A 1 87 ? -0.946 10.977 6.297 1.00 91.75 87 ILE A CA 1
ATOM 632 C C . ILE A 1 87 ? -1.404 11.327 7.713 1.00 91.75 87 ILE A C 1
ATOM 634 O O . ILE A 1 87 ? -2.116 10.550 8.345 1.00 91.75 87 ILE A O 1
ATOM 638 N N . SER A 1 88 ? -1.051 12.520 8.193 1.00 92.56 88 SER A N 1
ATOM 639 C CA . SER A 1 88 ? -1.416 12.967 9.540 1.00 92.56 88 SER A CA 1
ATOM 640 C C . SER A 1 88 ? -2.933 13.028 9.721 1.00 92.56 88 SER A C 1
ATOM 642 O O . SER A 1 88 ? -3.459 12.535 10.716 1.00 92.56 88 SER A O 1
ATOM 644 N N . THR A 1 89 ? -3.644 13.585 8.738 1.00 92.38 89 THR A N 1
ATOM 645 C CA . THR A 1 89 ? -5.104 13.735 8.774 1.00 92.38 89 THR A CA 1
ATOM 646 C C . THR A 1 89 ? -5.811 12.385 8.821 1.00 92.38 89 THR A C 1
ATOM 648 O O . THR A 1 89 ? -6.704 12.188 9.643 1.00 92.38 89 THR A O 1
ATOM 651 N N . VAL A 1 90 ? -5.417 11.446 7.958 1.00 90.88 90 VAL A N 1
ATOM 652 C CA . VAL A 1 90 ? -6.023 10.110 7.889 1.00 90.88 90 VAL A CA 1
ATOM 653 C C . VAL A 1 90 ? -5.763 9.334 9.172 1.00 90.88 90 VAL A C 1
ATOM 655 O O . VAL A 1 90 ? -6.691 8.748 9.727 1.00 90.88 90 VAL A O 1
ATOM 658 N N . LEU A 1 91 ? -4.531 9.360 9.683 1.00 91.94 91 LEU A N 1
ATOM 659 C CA . LEU A 1 91 ? -4.202 8.656 10.915 1.00 91.94 91 LEU A CA 1
ATOM 660 C C . LEU A 1 91 ? -4.946 9.241 12.129 1.00 91.94 91 LEU A C 1
ATOM 662 O O . LEU A 1 91 ? -5.480 8.473 12.923 1.00 91.94 91 LEU A O 1
ATOM 666 N N . LEU A 1 92 ? -5.050 10.572 12.250 1.00 90.88 92 LEU A N 1
ATOM 667 C CA . LEU A 1 92 ? -5.825 11.227 13.315 1.00 90.88 92 LEU A CA 1
ATOM 668 C C . LEU A 1 92 ? -7.310 10.857 13.250 1.00 90.88 92 LEU A C 1
ATOM 670 O O . LEU A 1 92 ? -7.875 10.436 14.256 1.00 90.88 92 LEU A O 1
ATOM 674 N N . LYS A 1 93 ? -7.927 10.961 12.066 1.00 90.94 93 LYS A N 1
ATOM 675 C CA . LYS A 1 93 ? -9.331 10.566 11.862 1.00 90.94 93 LYS A CA 1
ATOM 676 C C . LYS A 1 93 ? -9.560 9.100 12.216 1.00 90.94 93 LYS A C 1
ATOM 678 O O . LYS A 1 93 ? -10.557 8.772 12.844 1.00 90.94 93 LYS A O 1
ATOM 683 N N . THR A 1 94 ? -8.627 8.228 11.836 1.00 89.75 94 THR A N 1
ATOM 684 C CA . THR A 1 94 ? -8.727 6.786 12.092 1.00 89.75 94 THR A CA 1
ATOM 685 C C . THR A 1 94 ? -8.539 6.459 13.577 1.00 89.75 94 THR A C 1
ATOM 687 O O . THR A 1 94 ? -9.242 5.604 14.104 1.00 89.75 94 THR A O 1
ATOM 690 N N . ALA A 1 95 ? -7.645 7.162 14.279 1.00 88.06 95 ALA A N 1
ATOM 691 C CA . ALA A 1 95 ? -7.435 6.994 15.720 1.00 88.06 95 ALA A CA 1
ATOM 692 C C . ALA A 1 95 ? -8.630 7.456 16.572 1.00 88.06 95 ALA A C 1
ATOM 694 O O . ALA A 1 95 ? -8.839 6.944 17.669 1.00 88.06 95 ALA A O 1
ATOM 695 N N . GLN A 1 96 ? -9.415 8.415 16.072 1.00 87.50 96 GLN A N 1
ATOM 696 C CA . GLN A 1 96 ? -10.627 8.916 16.731 1.00 87.50 96 GLN A CA 1
ATOM 697 C C . GLN A 1 96 ? -11.823 7.957 16.623 1.00 87.50 96 GLN A C 1
ATOM 699 O O . GLN A 1 96 ? -12.866 8.216 17.218 1.00 87.50 96 GLN A O 1
ATOM 704 N N . LEU A 1 97 ? -11.699 6.857 15.877 1.00 86.75 97 LEU A N 1
ATOM 705 C CA . LEU A 1 97 ? -12.758 5.860 15.772 1.00 86.75 97 LEU A CA 1
ATOM 706 C C . LEU A 1 97 ? -12.842 5.044 17.065 1.00 86.75 97 LEU A C 1
ATOM 708 O O . LEU A 1 97 ? -11.876 4.395 17.461 1.00 86.75 97 LEU A O 1
ATOM 712 N N . GLU A 1 98 ? -14.026 5.014 17.680 1.00 81.12 98 GLU A N 1
ATOM 713 C CA . GLU A 1 98 ? -14.272 4.337 18.966 1.00 81.12 98 GLU A CA 1
ATOM 714 C C . GLU A 1 98 ? -13.857 2.861 18.973 1.00 81.12 98 GLU A C 1
ATOM 716 O O . GLU A 1 98 ? -13.408 2.330 19.984 1.00 81.12 98 GLU A O 1
ATOM 721 N N . ARG A 1 99 ? -14.003 2.185 17.831 1.00 80.81 99 ARG A N 1
ATOM 722 C CA . ARG A 1 99 ? -13.751 0.742 17.678 1.00 80.81 99 ARG A CA 1
ATOM 723 C C . ARG A 1 99 ? -12.394 0.430 17.049 1.00 80.81 99 ARG A C 1
ATOM 725 O O . ARG A 1 99 ? -12.112 -0.710 16.676 1.00 80.81 99 ARG A O 1
ATOM 732 N N . GLY A 1 100 ? -11.552 1.454 16.962 1.00 86.81 100 GLY A N 1
ATOM 733 C CA . GLY A 1 100 ? -10.239 1.392 16.360 1.00 86.81 100 GLY A CA 1
ATOM 734 C C . GLY A 1 100 ? -10.258 1.261 14.842 1.00 86.81 100 GLY A C 1
ATOM 735 O O . GLY A 1 100 ? -11.261 0.929 14.203 1.00 86.81 100 GLY A O 1
ATOM 736 N N . GLY A 1 101 ? -9.106 1.526 14.246 1.00 92.88 101 GLY A N 1
ATOM 737 C CA . GLY A 1 101 ? -8.934 1.466 12.809 1.00 92.88 101 GLY A CA 1
ATOM 738 C C . GLY A 1 101 ? -7.558 0.970 12.410 1.00 92.88 101 GLY A C 1
ATOM 739 O O . GLY A 1 101 ? -6.607 0.970 13.193 1.00 92.88 101 GLY A O 1
ATOM 740 N N . VAL A 1 102 ? -7.483 0.498 11.174 1.00 95.75 102 VAL A N 1
ATOM 741 C CA . VAL A 1 102 ? -6.266 -0.025 10.566 1.00 95.75 102 VAL A CA 1
ATOM 742 C C . VAL A 1 102 ? -5.899 0.886 9.410 1.00 95.75 102 VAL A C 1
ATOM 744 O O . VAL A 1 102 ? -6.722 1.117 8.530 1.00 95.75 102 VAL A O 1
ATOM 747 N N . VAL A 1 103 ? -4.670 1.387 9.382 1.00 96.12 103 VAL A N 1
ATOM 748 C CA . VAL A 1 103 ? -4.134 2.115 8.230 1.00 96.12 103 VAL A CA 1
ATOM 749 C C . VAL A 1 103 ? -3.051 1.274 7.579 1.00 96.12 103 VAL A C 1
ATOM 751 O O . VAL A 1 103 ? -2.067 0.917 8.223 1.00 96.12 103 VAL A O 1
ATOM 754 N N . ILE A 1 104 ? -3.233 0.967 6.298 1.00 96.81 104 ILE A N 1
ATOM 755 C CA . ILE A 1 104 ? -2.271 0.240 5.472 1.00 96.81 104 ILE A CA 1
ATOM 756 C C . ILE A 1 104 ? -1.551 1.269 4.606 1.00 96.81 104 ILE A C 1
ATOM 758 O O . ILE A 1 104 ? -2.110 1.778 3.636 1.00 96.81 104 ILE A O 1
ATOM 762 N N . LEU A 1 105 ? -0.319 1.590 4.984 1.00 96.19 105 LEU A N 1
ATOM 763 C CA . LEU A 1 105 ? 0.537 2.545 4.293 1.00 96.19 105 LEU A CA 1
ATOM 764 C C . LEU A 1 105 ? 1.344 1.852 3.204 1.00 96.19 105 LEU A C 1
ATOM 766 O O . LEU A 1 105 ? 1.945 0.803 3.440 1.00 96.19 105 LEU A O 1
ATOM 770 N N . ASN A 1 106 ? 1.425 2.477 2.035 1.00 94.44 106 ASN A N 1
ATOM 771 C CA . ASN A 1 106 ? 2.374 2.084 1.005 1.00 94.44 106 ASN A CA 1
ATOM 772 C C . ASN A 1 106 ? 2.653 3.245 0.053 1.00 94.44 106 ASN A C 1
ATOM 774 O O . ASN A 1 106 ? 1.751 3.822 -0.538 1.00 94.44 106 ASN A O 1
ATOM 778 N N . PHE A 1 107 ? 3.924 3.562 -0.143 1.00 92.56 107 PHE A N 1
ATOM 779 C CA . PHE A 1 107 ? 4.345 4.419 -1.239 1.00 92.56 107 PHE A CA 1
ATOM 780 C C . PHE A 1 107 ? 5.728 3.991 -1.691 1.00 92.56 107 PHE A C 1
ATOM 782 O O . PHE A 1 107 ? 6.579 3.587 -0.892 1.00 92.56 107 PHE A O 1
ATOM 789 N N . GLY A 1 108 ? 5.962 4.095 -2.989 1.00 90.00 108 GLY A N 1
ATOM 790 C CA . GLY A 1 108 ? 7.271 3.791 -3.543 1.00 90.00 108 GLY A CA 1
ATOM 791 C C . GLY A 1 108 ? 7.264 3.494 -5.026 1.00 90.00 108 GLY A C 1
ATOM 792 O O . GLY A 1 108 ? 8.323 3.583 -5.643 1.00 90.00 108 GLY A O 1
ATOM 793 N N . LEU A 1 109 ? 6.098 3.199 -5.617 1.00 87.12 109 LEU A N 1
ATOM 794 C CA . LEU A 1 109 ? 6.000 2.850 -7.032 1.00 87.12 109 LEU A CA 1
ATOM 795 C C . LEU A 1 109 ? 6.690 3.891 -7.926 1.00 87.12 109 LEU A C 1
ATOM 797 O O . LEU A 1 109 ? 7.422 3.530 -8.849 1.00 87.12 109 LEU A O 1
ATOM 801 N N . HIS A 1 110 ? 6.485 5.170 -7.604 1.00 84.94 110 HIS A N 1
ATOM 802 C CA . HIS A 1 110 ? 6.941 6.318 -8.388 1.00 84.94 110 HIS A CA 1
ATOM 803 C C . HIS A 1 110 ? 8.367 6.794 -8.062 1.00 84.94 110 HIS A C 1
ATOM 805 O O . HIS A 1 110 ? 8.872 7.706 -8.711 1.00 84.94 110 HIS A O 1
ATOM 811 N N . TYR A 1 111 ? 9.055 6.181 -7.094 1.00 85.12 111 TYR A N 1
ATOM 812 C CA . TYR A 1 111 ? 10.401 6.613 -6.719 1.00 85.12 111 TYR A CA 1
ATOM 813 C C . TYR A 1 111 ? 11.460 5.985 -7.612 1.00 85.12 111 TYR A C 1
ATOM 815 O O . TYR A 1 111 ? 11.682 4.774 -7.583 1.00 85.12 111 TYR A O 1
ATOM 823 N N . HIS A 1 112 ? 12.161 6.821 -8.368 1.00 81.19 112 HIS A N 1
ATOM 824 C CA . HIS A 1 112 ? 13.247 6.413 -9.260 1.00 81.19 112 HIS A CA 1
ATOM 825 C C . HIS A 1 112 ? 14.645 6.632 -8.653 1.00 81.19 112 HIS A C 1
ATOM 827 O O . HIS A 1 112 ? 15.636 6.203 -9.233 1.00 81.19 112 HIS A O 1
ATOM 833 N N . ASN A 1 113 ? 14.752 7.279 -7.486 1.00 84.12 113 ASN A N 1
ATOM 834 C CA . ASN A 1 113 ? 16.023 7.514 -6.800 1.00 84.12 113 ASN A CA 1
ATOM 835 C C . ASN A 1 113 ? 15.903 7.257 -5.286 1.00 84.12 113 ASN A C 1
ATOM 837 O O . ASN A 1 113 ? 14.868 7.530 -4.678 1.00 84.12 113 ASN A O 1
ATOM 841 N N . GLN A 1 114 ? 16.976 6.745 -4.674 1.00 89.69 114 GLN A N 1
ATOM 842 C CA . GLN A 1 114 ? 16.972 6.385 -3.251 1.00 89.69 114 GLN A CA 1
ATOM 843 C C . GLN A 1 114 ? 16.910 7.604 -2.328 1.00 89.69 114 GLN A C 1
ATOM 845 O O . GLN A 1 114 ? 16.277 7.543 -1.281 1.00 89.69 114 GLN A O 1
ATOM 850 N N . GLN A 1 115 ? 17.542 8.716 -2.711 1.00 91.50 115 GLN A N 1
ATOM 851 C CA . GLN A 1 115 ? 17.681 9.903 -1.860 1.00 91.50 115 GLN A CA 1
ATOM 852 C C . GLN A 1 115 ? 16.322 10.532 -1.525 1.00 91.50 115 GLN A C 1
ATOM 854 O O . GLN A 1 115 ? 16.015 10.744 -0.352 1.00 91.50 115 GLN A O 1
ATOM 859 N N . SER A 1 116 ? 15.481 10.775 -2.535 1.00 90.38 116 SER A N 1
ATOM 860 C CA . SER A 1 116 ? 14.117 11.285 -2.332 1.00 90.38 116 SER A CA 1
ATOM 861 C C . SER A 1 116 ? 13.246 10.298 -1.558 1.00 90.38 116 SER A C 1
ATOM 863 O O . SER A 1 116 ? 12.487 10.714 -0.687 1.00 90.38 116 SER A O 1
ATOM 865 N N . TYR A 1 117 ? 13.404 8.995 -1.804 1.00 92.50 117 TYR A N 1
ATOM 866 C CA . TYR A 1 117 ? 12.646 7.972 -1.090 1.00 92.50 117 TYR A CA 1
ATOM 867 C C . TYR A 1 117 ? 12.999 7.920 0.397 1.00 92.50 117 TYR A C 1
ATOM 869 O O . TYR A 1 117 ? 12.116 7.908 1.249 1.00 92.50 117 TYR A O 1
ATOM 877 N N . VAL A 1 118 ? 14.294 7.964 0.722 1.00 95.19 118 VAL A N 1
ATOM 878 C CA . VAL A 1 118 ? 14.785 8.014 2.105 1.00 95.19 118 VAL A CA 1
ATOM 879 C C . VAL A 1 118 ? 14.298 9.269 2.820 1.00 95.19 118 VAL A C 1
ATOM 881 O O . VAL A 1 118 ? 13.849 9.171 3.960 1.00 95.19 118 VAL A O 1
ATOM 884 N N . ARG A 1 119 ? 14.350 10.435 2.163 1.00 95.19 119 ARG A N 1
ATOM 885 C CA . ARG A 1 119 ? 13.833 11.693 2.722 1.00 95.19 119 ARG A CA 1
ATOM 886 C C . ARG A 1 119 ? 12.372 11.539 3.157 1.00 95.19 119 ARG A C 1
ATOM 888 O O . ARG A 1 119 ? 12.035 11.881 4.290 1.00 95.19 119 ARG A O 1
ATOM 895 N N . ASP A 1 120 ? 11.531 10.976 2.294 1.00 95.12 120 ASP A N 1
ATOM 896 C CA . ASP A 1 120 ? 10.092 10.870 2.548 1.00 95.12 120 ASP A CA 1
ATOM 897 C C . ASP A 1 120 ? 9.759 9.736 3.537 1.00 95.12 120 ASP A C 1
ATOM 899 O O . ASP A 1 120 ? 8.849 9.884 4.358 1.00 95.12 120 ASP A O 1
ATOM 903 N N . LEU A 1 121 ? 10.548 8.652 3.568 1.00 96.62 121 LEU A N 1
ATOM 904 C CA . LEU A 1 121 ? 10.483 7.633 4.625 1.00 96.62 121 LEU A CA 1
ATOM 905 C C . LEU A 1 121 ? 10.817 8.220 6.003 1.00 96.62 121 LEU A C 1
ATOM 907 O O . LEU A 1 121 ? 10.069 7.999 6.954 1.00 96.62 121 LEU A O 1
ATOM 911 N N . ILE A 1 122 ? 11.900 8.999 6.119 1.00 97.50 122 ILE A N 1
ATOM 912 C CA . ILE A 1 122 ? 12.285 9.667 7.374 1.00 97.50 122 ILE A CA 1
ATOM 913 C C . ILE A 1 122 ? 11.170 10.606 7.839 1.00 97.50 122 ILE A C 1
ATOM 915 O O . ILE A 1 122 ? 10.782 10.571 9.009 1.00 97.50 122 ILE A O 1
ATOM 919 N N . ALA A 1 123 ? 10.629 11.418 6.929 1.00 96.06 123 ALA A N 1
ATOM 920 C CA . ALA A 1 123 ? 9.557 12.350 7.253 1.00 96.06 123 ALA A CA 1
ATOM 921 C C . ALA A 1 123 ? 8.272 11.623 7.689 1.00 96.06 123 ALA A C 1
ATOM 923 O O . ALA A 1 123 ? 7.610 12.041 8.642 1.00 96.06 123 ALA A O 1
ATOM 924 N N . THR A 1 124 ? 7.955 10.494 7.052 1.00 96.38 124 THR A N 1
ATOM 925 C CA . THR A 1 124 ? 6.818 9.641 7.424 1.00 96.38 124 THR A CA 1
ATOM 926 C C . THR A 1 124 ? 7.006 9.032 8.814 1.00 96.38 124 THR A C 1
ATOM 928 O O . THR A 1 124 ? 6.123 9.161 9.657 1.00 96.38 124 THR A O 1
ATOM 931 N N . VAL A 1 125 ? 8.172 8.442 9.101 1.00 97.00 125 VAL A N 1
ATOM 932 C CA . VAL A 1 125 ? 8.522 7.898 10.429 1.00 97.00 125 VAL A CA 1
ATOM 933 C C . VAL A 1 125 ? 8.420 8.974 11.510 1.00 97.00 125 VAL A C 1
ATOM 935 O O . VAL A 1 125 ? 7.861 8.727 12.579 1.00 97.00 125 VAL A O 1
ATOM 938 N N . ALA A 1 126 ? 8.925 10.181 11.246 1.00 96.69 126 ALA A N 1
ATOM 939 C CA . ALA A 1 126 ? 8.826 11.296 12.184 1.00 96.69 126 ALA A CA 1
ATOM 940 C C . ALA A 1 126 ? 7.363 11.689 12.456 1.00 96.69 126 ALA A C 1
ATOM 942 O O . ALA A 1 126 ? 6.992 11.956 13.598 1.00 96.69 126 ALA A O 1
ATOM 943 N N . THR A 1 127 ? 6.515 11.692 11.427 1.00 95.31 127 THR A N 1
ATOM 944 C CA . THR A 1 127 ? 5.072 11.932 11.563 1.00 95.31 127 THR A CA 1
ATOM 945 C C . THR A 1 127 ? 4.381 10.837 12.375 1.00 95.31 127 THR A C 1
ATOM 947 O O . THR A 1 127 ? 3.641 11.163 13.300 1.00 95.31 127 THR A O 1
ATOM 950 N N . LEU A 1 128 ? 4.679 9.561 12.114 1.00 95.00 128 LEU A N 1
ATOM 951 C CA . LEU A 1 128 ? 4.132 8.433 12.875 1.00 95.00 128 LEU A CA 1
ATOM 952 C C . LEU A 1 128 ? 4.505 8.506 14.360 1.00 95.00 128 LEU A C 1
ATOM 954 O O . LEU A 1 128 ? 3.640 8.359 15.220 1.00 95.00 128 LEU A O 1
ATOM 958 N N . ARG A 1 129 ? 5.772 8.804 14.671 1.00 95.00 129 ARG A N 1
ATOM 959 C CA . ARG A 1 129 ? 6.243 8.949 16.057 1.00 95.00 129 ARG A CA 1
ATOM 960 C C . ARG A 1 129 ? 5.569 10.113 16.781 1.00 95.00 129 ARG A C 1
ATOM 962 O O . ARG A 1 129 ? 5.105 9.929 17.902 1.00 95.00 129 ARG A O 1
ATOM 969 N N . ARG A 1 130 ? 5.478 11.287 16.142 1.00 94.19 130 ARG A N 1
ATOM 970 C CA . ARG A 1 130 ? 4.782 12.455 16.714 1.00 94.19 130 ARG A CA 1
ATOM 971 C C . ARG A 1 130 ? 3.315 12.151 16.987 1.00 94.19 130 ARG A C 1
ATOM 973 O O . ARG A 1 130 ? 2.805 12.498 18.048 1.00 94.19 130 ARG A O 1
ATOM 980 N N . LEU A 1 131 ? 2.653 11.475 16.052 1.00 90.94 131 LEU A N 1
ATOM 981 C CA . LEU A 1 131 ? 1.264 11.091 16.229 1.00 90.94 131 LEU A CA 1
ATOM 982 C C . LEU A 1 131 ? 1.100 10.116 17.396 1.00 90.94 131 LEU A C 1
ATOM 984 O O . LEU A 1 131 ? 0.264 10.355 18.263 1.00 90.94 131 LEU A O 1
ATOM 988 N N . HIS A 1 132 ? 1.909 9.056 17.444 1.00 90.00 132 HIS A N 1
ATOM 989 C CA . HIS A 1 132 ? 1.866 8.075 18.526 1.00 90.00 132 HIS A CA 1
ATOM 990 C C . HIS A 1 132 ? 2.033 8.745 19.900 1.00 90.00 132 HIS A C 1
ATOM 992 O O . HIS A 1 132 ? 1.248 8.489 20.809 1.00 90.00 132 HIS A O 1
ATOM 998 N N . GLN A 1 133 ? 2.978 9.685 20.017 1.00 91.50 133 GLN A N 1
ATOM 999 C CA . GLN A 1 133 ? 3.162 10.502 21.221 1.00 91.50 133 GLN A CA 1
ATOM 1000 C C . GLN A 1 133 ? 1.925 11.352 21.548 1.00 91.50 133 GLN A C 1
ATOM 1002 O O . GLN A 1 133 ? 1.519 11.410 22.704 1.00 91.50 133 GLN A O 1
ATOM 1007 N N . SER A 1 134 ? 1.305 11.986 20.546 1.00 90.06 134 SER A N 1
ATOM 1008 C CA . SER A 1 134 ? 0.125 12.840 20.748 1.00 90.06 134 SER A CA 1
ATOM 1009 C C . SER A 1 134 ? -1.145 12.073 21.131 1.00 90.06 134 SER A C 1
ATOM 1011 O O . SER A 1 134 ? -1.985 12.607 21.848 1.00 90.06 134 SER A O 1
ATOM 1013 N N . LEU A 1 135 ? -1.290 10.826 20.669 1.00 88.38 135 LEU A N 1
ATOM 1014 C CA . LEU A 1 135 ? -2.462 9.997 20.958 1.00 88.38 135 LEU A CA 1
ATOM 1015 C C . LEU A 1 135 ? -2.406 9.375 22.359 1.00 88.38 135 LEU A C 1
ATOM 1017 O O . LEU A 1 135 ? -3.452 9.045 22.917 1.00 88.38 135 LEU A O 1
ATOM 1021 N N . GLY A 1 136 ? -1.214 9.204 22.941 1.00 87.62 136 GLY A N 1
ATOM 1022 C CA . GLY A 1 136 ? -1.051 8.619 24.273 1.00 87.62 136 GLY A CA 1
ATOM 1023 C C . GLY A 1 136 ? -1.754 7.261 24.394 1.00 87.62 136 GLY A C 1
ATOM 1024 O O . GLY A 1 136 ? -1.540 6.369 23.572 1.00 87.62 136 GLY A O 1
ATOM 1025 N N . ALA A 1 137 ? -2.636 7.109 25.389 1.00 77.75 137 ALA A N 1
ATOM 1026 C CA . ALA A 1 137 ? -3.413 5.882 25.612 1.00 77.75 137 ALA A CA 1
ATOM 1027 C C . ALA A 1 137 ? -4.340 5.511 24.433 1.00 77.75 137 ALA A C 1
ATOM 1029 O O . ALA A 1 137 ? -4.558 4.327 24.163 1.00 77.75 137 ALA A O 1
ATOM 1030 N N . ASN A 1 138 ? -4.813 6.507 23.674 1.00 77.12 138 ASN A N 1
ATOM 1031 C CA . ASN A 1 138 ? -5.657 6.290 22.496 1.00 77.12 138 ASN A CA 1
ATOM 1032 C C . ASN A 1 138 ? -4.871 5.705 21.314 1.00 77.12 138 ASN A C 1
ATOM 1034 O O . ASN A 1 138 ? -5.470 5.311 20.323 1.00 77.12 138 ASN A O 1
ATOM 1038 N N . SER A 1 139 ? -3.539 5.607 21.392 1.00 77.06 139 SER A N 1
ATOM 1039 C CA . SER A 1 139 ? -2.738 4.981 20.331 1.00 77.06 139 SER A CA 1
ATOM 1040 C C . SER A 1 139 ? -3.073 3.501 20.116 1.00 77.06 139 SER A C 1
ATOM 1042 O O . SER A 1 139 ? -2.892 2.998 19.012 1.00 77.06 139 SER A O 1
ATOM 1044 N N . SER A 1 140 ? -3.614 2.821 21.132 1.00 80.25 140 SER A N 1
ATOM 1045 C CA . SER A 1 140 ? -4.023 1.412 21.057 1.00 80.25 140 SER A CA 1
ATOM 1046 C C . SER A 1 140 ? -5.207 1.156 20.113 1.00 80.25 140 SER A C 1
ATOM 1048 O O . SER A 1 140 ? -5.367 0.034 19.632 1.00 80.25 140 SER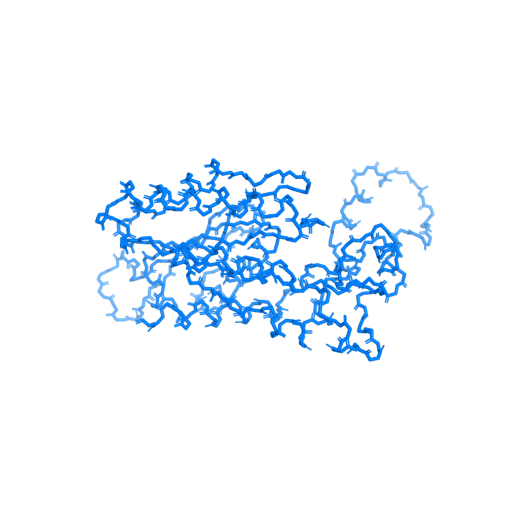 A O 1
ATOM 1050 N N . SER A 1 141 ? -6.010 2.182 19.799 1.00 85.81 141 SER A N 1
ATOM 1051 C CA . SER A 1 141 ? -7.120 2.072 18.845 1.00 85.81 141 SER A CA 1
ATOM 1052 C C . SER A 1 141 ? -6.642 2.094 17.386 1.00 85.81 141 SER A C 1
ATOM 1054 O O . SER A 1 141 ? -7.362 1.641 16.497 1.00 85.81 141 SER A O 1
ATOM 1056 N N . LEU A 1 142 ? -5.426 2.578 17.111 1.00 93.00 142 LEU A N 1
ATOM 1057 C CA . LEU A 1 142 ? -4.884 2.718 15.762 1.00 93.00 142 LEU A CA 1
ATOM 1058 C C . LEU A 1 142 ? -3.804 1.664 15.491 1.00 93.00 142 LEU A C 1
ATOM 1060 O O . LEU A 1 142 ? -2.715 1.721 16.057 1.00 93.00 142 LEU A O 1
ATOM 1064 N N . LYS A 1 143 ? -4.054 0.759 14.537 1.00 95.00 143 LYS A N 1
ATOM 1065 C CA . LYS A 1 143 ? -3.011 -0.113 13.980 1.00 95.00 143 LYS A CA 1
ATOM 1066 C C . LYS A 1 143 ? -2.495 0.471 12.670 1.00 95.00 143 LYS A C 1
ATOM 1068 O O . LYS A 1 143 ? -3.273 0.725 11.754 1.00 95.00 143 LYS A O 1
ATOM 1073 N N . VAL A 1 144 ? -1.184 0.654 12.559 1.00 96.19 144 VAL A N 1
ATOM 1074 C CA . VAL A 1 144 ? -0.530 1.068 11.311 1.00 96.19 144 VAL A CA 1
ATOM 1075 C C . VAL A 1 144 ? 0.286 -0.099 10.777 1.00 96.19 144 VAL A C 1
ATOM 1077 O O . VAL A 1 144 ? 1.096 -0.672 11.501 1.00 96.19 144 VAL A O 1
ATOM 1080 N N . LEU A 1 145 ? 0.065 -0.437 9.512 1.00 97.38 145 LEU A N 1
ATOM 1081 C CA . LEU A 1 145 ? 0.755 -1.497 8.788 1.00 97.38 145 LEU A CA 1
ATOM 1082 C C . LEU A 1 145 ? 1.478 -0.891 7.588 1.00 97.38 145 LEU A C 1
ATOM 1084 O O . LEU A 1 145 ? 0.933 -0.020 6.910 1.00 97.38 145 LEU A O 1
ATOM 1088 N N . TRP A 1 146 ? 2.681 -1.370 7.293 1.00 97.44 146 TRP A N 1
ATOM 1089 C CA . TRP A 1 146 ? 3.373 -1.068 6.047 1.00 97.44 146 TRP A CA 1
ATOM 1090 C C . TRP A 1 146 ? 3.178 -2.217 5.067 1.00 97.44 146 TRP A C 1
ATOM 1092 O O . TRP A 1 146 ? 3.637 -3.329 5.311 1.00 97.44 146 TRP A O 1
ATOM 1102 N N . ARG A 1 147 ? 2.529 -1.964 3.934 1.00 96.25 147 ARG A N 1
ATOM 1103 C CA . ARG A 1 147 ? 2.468 -2.935 2.840 1.00 96.25 147 ARG A CA 1
ATOM 1104 C C . ARG A 1 147 ? 3.686 -2.748 1.952 1.00 96.25 147 ARG A C 1
ATOM 1106 O O . ARG A 1 147 ? 3.945 -1.636 1.492 1.00 96.25 147 ARG A O 1
ATOM 1113 N N . GLU A 1 148 ? 4.415 -3.826 1.678 1.00 94.81 148 GLU A N 1
ATOM 1114 C CA . GLU A 1 148 ? 5.524 -3.761 0.727 1.00 94.81 148 GLU A CA 1
ATOM 1115 C C . GLU A 1 148 ? 5.062 -3.253 -0.648 1.00 94.81 148 GLU A C 1
ATOM 1117 O O . GLU A 1 148 ? 3.924 -3.432 -1.085 1.00 94.81 148 GLU A O 1
ATOM 1122 N N . ILE A 1 149 ? 5.958 -2.561 -1.335 1.00 91.31 149 ILE A N 1
ATOM 1123 C CA . ILE A 1 149 ? 5.774 -2.135 -2.717 1.00 91.31 149 ILE A CA 1
ATOM 1124 C C . ILE A 1 149 ? 5.832 -3.376 -3.584 1.00 91.31 149 ILE A C 1
ATOM 1126 O O . ILE A 1 149 ? 6.733 -4.192 -3.420 1.00 91.31 149 ILE A O 1
ATOM 1130 N N . THR A 1 150 ? 4.896 -3.497 -4.517 1.00 89.69 150 THR A N 1
ATOM 1131 C CA . THR A 1 150 ? 4.835 -4.623 -5.446 1.00 89.69 150 THR A CA 1
ATOM 1132 C C . THR A 1 150 ? 5.967 -4.556 -6.471 1.00 89.69 150 THR A C 1
ATOM 1134 O O . THR A 1 150 ? 6.399 -3.456 -6.843 1.00 89.69 150 THR A O 1
ATOM 1137 N N . PRO A 1 151 ? 6.439 -5.705 -6.975 1.00 85.81 151 PRO A N 1
ATOM 1138 C CA . PRO A 1 151 ? 7.398 -5.720 -8.067 1.00 85.81 151 PRO A CA 1
ATOM 1139 C C . PRO A 1 151 ? 6.815 -5.073 -9.329 1.00 85.81 151 PRO A C 1
ATOM 1141 O O . PRO A 1 151 ? 5.598 -5.002 -9.524 1.00 85.81 151 PRO A O 1
ATOM 1144 N N . GLN A 1 152 ? 7.719 -4.560 -10.159 1.00 81.12 152 GLN A N 1
ATOM 1145 C CA . GLN A 1 152 ? 7.444 -4.019 -11.486 1.00 81.12 152 GLN A CA 1
ATOM 1146 C C . GLN A 1 152 ? 8.195 -4.895 -12.493 1.00 81.12 152 GLN A C 1
ATOM 1148 O O . GLN A 1 152 ? 9.396 -5.113 -12.327 1.00 81.12 152 GLN A O 1
ATOM 1153 N N . HIS A 1 153 ? 7.534 -5.377 -13.545 1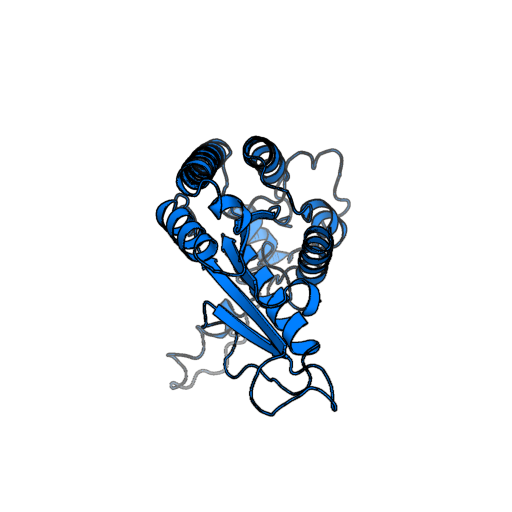.00 74.00 153 HIS A N 1
ATOM 1154 C CA . HIS A 1 153 ? 8.139 -6.311 -14.506 1.00 74.00 153 HIS A CA 1
ATOM 1155 C C . HIS A 1 153 ? 8.385 -5.651 -15.870 1.00 74.00 153 HIS A C 1
ATOM 1157 O O . HIS A 1 153 ? 7.856 -6.063 -16.902 1.00 74.00 153 HIS A O 1
ATOM 1163 N N . PHE A 1 154 ? 9.195 -4.585 -15.889 1.00 69.94 154 PHE A N 1
ATOM 1164 C CA . PHE A 1 154 ? 9.573 -3.929 -17.143 1.00 69.94 154 PHE A CA 1
ATOM 1165 C C . PHE A 1 154 ? 10.659 -4.724 -17.900 1.00 69.94 154 PHE A C 1
ATOM 1167 O O . PHE A 1 154 ? 11.752 -4.936 -17.363 1.00 69.94 154 PHE A O 1
ATOM 1174 N N . PRO A 1 155 ? 10.430 -5.102 -19.174 1.00 61.41 155 PRO A N 1
ATOM 1175 C CA . PRO A 1 155 ? 11.408 -5.839 -19.970 1.00 61.41 155 PRO A CA 1
ATOM 1176 C C . PRO A 1 155 ? 12.721 -5.072 -20.131 1.00 61.41 155 PRO A C 1
ATOM 1178 O O . PRO A 1 155 ? 12.726 -3.885 -20.480 1.00 61.41 155 PRO A O 1
ATOM 1181 N N . LYS A 1 156 ? 13.849 -5.770 -19.943 1.00 61.91 156 LYS A N 1
ATOM 1182 C CA . LYS A 1 156 ? 15.211 -5.219 -20.101 1.00 61.91 156 LYS A CA 1
ATOM 1183 C C . LYS A 1 156 ? 15.495 -3.982 -19.233 1.00 61.91 156 LYS A C 1
ATOM 1185 O O . LYS A 1 156 ? 16.373 -3.187 -19.573 1.00 61.91 156 LYS A O 1
ATOM 1190 N N . SER A 1 157 ? 14.752 -3.807 -18.140 1.00 61.12 157 SER A N 1
ATOM 1191 C CA . SER A 1 157 ? 15.047 -2.805 -17.121 1.00 61.12 157 SER A CA 1
ATOM 1192 C C . SER A 1 157 ? 15.721 -3.476 -15.929 1.00 61.12 157 SER A C 1
ATOM 1194 O O . SER A 1 157 ? 15.083 -4.320 -15.292 1.00 61.12 157 SER A O 1
ATOM 1196 N N . PRO A 1 158 ? 16.985 -3.142 -15.609 1.00 54.97 158 PRO A N 1
ATOM 1197 C CA . PRO A 1 158 ? 17.620 -3.625 -14.392 1.00 54.97 158 PRO A CA 1
ATOM 1198 C C . PRO A 1 158 ? 16.749 -3.291 -13.179 1.00 54.97 158 PRO A C 1
ATOM 1200 O O . PRO A 1 158 ? 16.404 -2.132 -12.945 1.00 54.97 158 PRO A O 1
ATOM 1203 N N . GLY A 1 159 ? 16.341 -4.323 -12.441 1.00 53.53 159 GLY A N 1
ATOM 1204 C CA . GLY A 1 159 ? 15.488 -4.156 -11.270 1.00 53.53 159 GLY A CA 1
ATOM 1205 C C . GLY A 1 159 ? 14.080 -3.632 -11.571 1.00 53.53 159 GLY A C 1
ATOM 1206 O O . GLY A 1 159 ? 13.497 -2.967 -10.717 1.00 53.53 159 GLY A O 1
ATOM 1207 N N . GLY A 1 160 ? 13.545 -3.867 -12.775 1.00 56.78 160 GLY A N 1
ATOM 1208 C CA . GLY A 1 160 ? 12.150 -3.550 -13.077 1.00 56.78 160 GLY A CA 1
ATOM 1209 C C . GLY A 1 160 ? 11.820 -2.063 -12.953 1.00 56.78 160 GLY A C 1
ATOM 1210 O O . GLY A 1 160 ? 10.678 -1.700 -12.716 1.00 56.78 160 GLY A O 1
ATOM 1211 N N . GLN A 1 161 ? 12.807 -1.173 -13.056 1.00 61.34 161 GLN A N 1
ATOM 1212 C CA . GLN A 1 161 ? 12.553 0.253 -12.901 1.00 61.34 161 GLN A CA 1
ATOM 1213 C C . GLN A 1 161 ? 11.814 0.797 -14.123 1.00 61.34 161 GLN A C 1
ATOM 1215 O O . GLN A 1 161 ? 12.159 0.488 -15.269 1.00 61.34 161 GLN A O 1
ATOM 1220 N N . PHE A 1 162 ? 10.836 1.668 -13.899 1.00 62.16 162 PHE A N 1
ATOM 1221 C CA . PHE A 1 162 ? 10.304 2.475 -14.982 1.00 62.16 162 PHE A CA 1
ATOM 1222 C C . PHE A 1 162 ? 11.416 3.367 -15.556 1.00 62.16 162 PHE A C 1
ATOM 1224 O O . PHE A 1 162 ? 12.015 4.181 -14.858 1.00 62.16 162 PHE A O 1
ATOM 1231 N N . SER A 1 163 ? 11.672 3.240 -16.854 1.00 61.34 163 SER A N 1
ATOM 1232 C CA . SER A 1 163 ? 12.404 4.239 -17.633 1.00 61.34 163 SER A CA 1
ATOM 1233 C C . SER A 1 163 ? 11.670 4.454 -18.952 1.00 61.34 163 SER A C 1
ATOM 1235 O O . SER A 1 163 ? 11.051 3.509 -19.446 1.00 61.34 163 SER A O 1
ATOM 1237 N N . PRO A 1 164 ? 11.770 5.629 -19.599 1.00 65.50 164 PRO A N 1
ATOM 1238 C CA . PRO A 1 164 ? 11.146 5.841 -20.905 1.00 65.50 164 PRO A CA 1
ATOM 1239 C C . PRO A 1 164 ? 11.546 4.782 -21.946 1.00 65.50 164 PRO A C 1
ATOM 1241 O O . PRO A 1 164 ? 10.748 4.420 -22.807 1.00 65.50 164 PRO A O 1
ATOM 1244 N N . LYS A 1 165 ? 12.772 4.244 -21.859 1.00 67.94 165 LYS A N 1
ATOM 1245 C CA . LYS A 1 165 ? 13.262 3.160 -22.724 1.00 67.94 165 LYS A CA 1
ATOM 1246 C C . LYS A 1 165 ? 12.620 1.813 -22.380 1.00 67.94 165 LYS A C 1
ATOM 1248 O O . LYS A 1 165 ? 12.147 1.127 -23.282 1.00 67.94 165 LYS A O 1
ATOM 1253 N N . ALA A 1 166 ? 12.586 1.448 -21.100 1.00 65.88 166 ALA A N 1
ATOM 1254 C CA . ALA A 1 166 ? 11.948 0.217 -20.636 1.00 65.88 166 ALA A CA 1
ATOM 1255 C C . ALA A 1 166 ? 10.440 0.221 -20.913 1.00 65.88 166 ALA A C 1
ATOM 1257 O O . ALA A 1 166 ? 9.884 -0.772 -21.367 1.00 65.88 166 ALA A O 1
ATOM 1258 N N . TYR A 1 167 ? 9.808 1.379 -20.754 1.00 64.56 167 TYR A N 1
ATOM 1259 C CA . TYR A 1 167 ? 8.417 1.628 -21.093 1.00 64.56 167 TYR A CA 1
ATOM 1260 C C . TYR A 1 167 ? 8.138 1.455 -22.594 1.00 64.56 167 TYR A C 1
ATOM 1262 O O . TYR A 1 167 ? 7.256 0.691 -22.983 1.00 64.56 167 TYR A O 1
ATOM 1270 N N . LYS A 1 168 ? 8.955 2.075 -23.461 1.00 66.62 168 LYS A N 1
ATOM 1271 C CA . LYS A 1 168 ? 8.889 1.868 -24.920 1.00 66.62 168 LYS A CA 1
ATOM 1272 C C . LYS A 1 168 ? 9.084 0.402 -25.318 1.00 66.62 168 LYS A C 1
ATOM 1274 O O . LYS A 1 168 ? 8.532 -0.028 -26.326 1.00 66.62 168 LYS A O 1
ATOM 1279 N N . ASN A 1 169 ? 9.865 -0.362 -24.556 1.00 66.19 169 ASN A N 1
ATOM 1280 C CA . ASN A 1 169 ? 10.038 -1.792 -24.791 1.00 66.19 169 ASN A CA 1
ATOM 1281 C C . ASN A 1 169 ? 8.828 -2.601 -24.313 1.00 66.19 169 ASN A C 1
ATOM 1283 O O . ASN A 1 169 ? 8.350 -3.429 -25.079 1.00 66.19 169 ASN A O 1
ATOM 1287 N N . ALA A 1 170 ? 8.307 -2.335 -23.111 1.00 66.19 170 ALA A N 1
ATOM 1288 C CA . ALA A 1 170 ? 7.101 -2.969 -22.569 1.00 66.19 170 ALA A CA 1
ATOM 1289 C C . ALA A 1 170 ? 5.904 -2.825 -23.513 1.00 66.19 170 ALA A C 1
ATOM 1291 O O . ALA A 1 170 ? 5.156 -3.772 -23.721 1.00 66.19 170 ALA A O 1
ATOM 1292 N N . ILE A 1 171 ? 5.779 -1.666 -24.160 1.00 63.38 171 ILE A N 1
ATOM 1293 C CA . ILE A 1 171 ? 4.800 -1.437 -25.223 1.00 63.38 171 ILE A CA 1
ATOM 1294 C C . ILE A 1 171 ? 4.945 -2.447 -26.375 1.00 63.38 171 ILE A C 1
ATOM 1296 O O . ILE A 1 171 ? 3.952 -2.969 -26.866 1.00 63.38 171 ILE A O 1
ATOM 1300 N N . LYS A 1 172 ? 6.176 -2.725 -26.819 1.00 64.12 172 LYS A N 1
ATOM 1301 C CA . LYS A 1 172 ? 6.441 -3.584 -27.984 1.00 64.12 172 LYS A CA 1
ATOM 1302 C C . LYS A 1 172 ? 6.327 -5.069 -27.677 1.00 64.12 172 LYS A C 1
ATOM 1304 O O . LYS A 1 172 ? 5.965 -5.840 -28.558 1.00 64.12 172 LYS A O 1
ATOM 1309 N N . VAL A 1 173 ? 6.725 -5.479 -26.474 1.00 63.84 173 VAL A N 1
ATOM 1310 C CA . VAL A 1 173 ? 6.874 -6.901 -26.138 1.00 63.84 173 VAL A CA 1
ATOM 1311 C C . VAL A 1 173 ? 5.902 -7.381 -25.067 1.00 63.84 173 VAL A C 1
ATOM 1313 O O . VAL A 1 173 ? 5.874 -8.577 -24.815 1.00 63.84 173 VAL A O 1
ATOM 1316 N N . GLY A 1 174 ? 5.089 -6.500 -24.481 1.00 64.06 174 GLY A N 1
ATOM 1317 C CA . GLY A 1 174 ? 4.264 -6.795 -23.311 1.00 64.06 174 GLY A CA 1
ATOM 1318 C C . GLY A 1 174 ? 5.080 -6.848 -22.015 1.00 64.06 174 GLY A C 1
ATOM 1319 O O . GLY A 1 174 ? 6.309 -6.745 -22.026 1.00 64.06 174 GLY A O 1
ATOM 1320 N N . CYS A 1 175 ? 4.395 -7.031 -20.886 1.00 68.38 175 CYS A N 1
ATOM 1321 C CA . CYS A 1 175 ? 5.033 -7.389 -19.619 1.00 68.38 175 CYS A CA 1
ATOM 1322 C C . CYS A 1 175 ? 5.391 -8.877 -19.698 1.00 68.38 175 CYS A C 1
ATOM 1324 O O . CYS A 1 175 ? 4.607 -9.735 -19.314 1.00 68.38 175 CYS A O 1
ATOM 1326 N N . LYS A 1 176 ? 6.508 -9.201 -20.354 1.00 60.16 176 LYS A N 1
ATOM 1327 C CA . LYS A 1 176 ? 6.951 -10.588 -20.518 1.00 60.16 176 LYS A CA 1
ATOM 1328 C C . LYS A 1 176 ? 7.915 -10.976 -19.411 1.00 60.16 176 LYS A C 1
ATOM 1330 O O . LYS A 1 176 ? 8.816 -10.206 -19.078 1.00 60.16 176 LYS A O 1
ATOM 1335 N N . LYS A 1 177 ? 7.767 -12.220 -18.954 1.00 57.31 177 LYS A N 1
ATOM 1336 C CA . LYS A 1 177 ? 8.792 -12.982 -18.246 1.00 57.31 177 LYS A CA 1
ATOM 1337 C C . LYS A 1 177 ? 10.095 -12.876 -19.033 1.00 57.31 177 LYS A C 1
ATOM 1339 O O . LYS A 1 177 ? 10.161 -13.316 -20.182 1.00 57.31 177 LYS A O 1
ATOM 1344 N N . ASN A 1 178 ? 11.105 -12.218 -18.470 1.00 51.34 178 ASN A N 1
ATOM 1345 C CA . ASN A 1 178 ? 12.430 -12.283 -19.073 1.00 51.34 178 ASN A CA 1
ATOM 1346 C C . ASN A 1 178 ? 12.910 -13.733 -18.886 1.00 51.34 178 ASN A C 1
ATOM 1348 O O . ASN A 1 178 ? 13.040 -14.199 -17.756 1.00 51.34 178 ASN A O 1
ATOM 1352 N N . GLU A 1 179 ? 13.127 -14.465 -19.977 1.00 46.97 179 GLU A N 1
ATOM 1353 C CA . GLU A 1 179 ? 13.882 -15.719 -19.930 1.00 46.97 179 GLU A CA 1
ATOM 1354 C C . GLU A 1 179 ? 15.315 -15.465 -19.441 1.00 46.97 179 GLU A C 1
ATOM 1356 O O . GLU A 1 179 ? 15.897 -14.423 -19.758 1.00 46.97 179 GLU A O 1
ATOM 1361 N N . PRO A 1 180 ? 15.921 -16.459 -18.775 1.00 49.09 180 PRO A N 1
ATOM 1362 C CA . PRO A 1 180 ? 15.680 -16.704 -17.361 1.00 49.09 180 PRO A CA 1
ATOM 1363 C C . PRO A 1 180 ? 16.006 -15.448 -16.543 1.00 49.09 180 PRO A C 1
ATOM 1365 O O . PRO A 1 180 ? 17.079 -14.859 -16.677 1.00 49.09 180 PRO A O 1
ATOM 1368 N N . TYR A 1 181 ? 15.071 -15.049 -15.684 1.00 48.88 181 TYR A N 1
ATOM 1369 C CA . TYR A 1 181 ? 15.279 -14.005 -14.692 1.00 48.88 181 TYR A CA 1
ATOM 1370 C C . TYR A 1 181 ? 16.445 -14.431 -13.799 1.00 48.88 181 TYR A C 1
ATOM 1372 O O . TYR A 1 181 ? 16.288 -15.273 -12.917 1.00 48.88 181 TYR A O 1
ATOM 1380 N N . ASP A 1 182 ? 17.637 -13.916 -14.085 1.00 52.00 182 ASP A N 1
ATOM 1381 C CA . ASP A 1 182 ? 18.823 -14.207 -13.300 1.00 52.00 182 ASP A CA 1
ATOM 1382 C C . ASP A 1 182 ? 18.632 -13.617 -11.900 1.00 52.00 182 ASP A C 1
ATOM 1384 O O . ASP A 1 182 ? 18.821 -12.425 -11.644 1.00 52.00 182 ASP A O 1
ATOM 1388 N N . THR A 1 183 ? 18.220 -14.483 -10.978 1.00 50.06 183 THR A N 1
ATOM 1389 C CA . THR A 1 183 ? 17.992 -14.151 -9.574 1.00 50.06 183 THR A CA 1
ATOM 1390 C C . THR A 1 183 ? 19.263 -13.651 -8.888 1.00 50.06 183 THR A C 1
ATOM 1392 O O . THR A 1 183 ? 19.159 -13.004 -7.850 1.00 50.06 183 THR A O 1
ATOM 1395 N N . SER A 1 184 ? 20.451 -13.911 -9.455 1.00 48.56 184 SER A N 1
ATOM 1396 C CA . SER A 1 184 ? 21.736 -13.482 -8.894 1.00 48.56 184 SER A CA 1
ATOM 1397 C C . SER A 1 184 ? 22.102 -12.031 -9.241 1.00 48.56 184 SER A C 1
ATOM 1399 O O . SER A 1 184 ? 22.680 -11.334 -8.407 1.00 48.56 184 SER A O 1
ATOM 1401 N N . THR A 1 185 ? 21.694 -11.515 -10.409 1.00 44.56 185 THR A N 1
ATOM 1402 C CA . THR A 1 185 ? 21.840 -10.087 -10.772 1.00 44.56 185 THR A CA 1
ATOM 1403 C C . THR A 1 185 ? 20.616 -9.242 -10.396 1.00 44.56 185 THR A C 1
ATOM 1405 O O . THR A 1 185 ? 20.691 -8.012 -10.319 1.00 44.56 185 THR A O 1
ATOM 1408 N N . ALA A 1 186 ? 19.499 -9.886 -10.049 1.00 46.75 186 ALA A N 1
ATOM 1409 C CA . ALA A 1 186 ? 18.269 -9.259 -9.570 1.00 46.75 186 ALA A CA 1
ATOM 1410 C C . ALA A 1 186 ? 18.298 -8.806 -8.093 1.00 46.75 186 ALA A C 1
ATOM 1412 O O . ALA A 1 186 ? 17.247 -8.651 -7.478 1.00 46.75 186 ALA A O 1
ATOM 1413 N N . ILE A 1 187 ? 19.472 -8.505 -7.527 1.00 45.38 187 ILE A N 1
ATOM 1414 C CA . ILE A 1 187 ? 19.592 -7.724 -6.278 1.00 45.38 187 ILE A CA 1
ATOM 1415 C C . ILE A 1 187 ? 19.170 -6.247 -6.518 1.00 45.38 187 ILE A C 1
ATOM 1417 O O . ILE A 1 187 ? 18.871 -5.499 -5.588 1.00 45.38 187 ILE A O 1
ATOM 1421 N N . GLY A 1 188 ? 19.053 -5.822 -7.783 1.00 53.22 188 GLY A N 1
ATOM 1422 C CA . GLY A 1 188 ? 18.689 -4.459 -8.205 1.00 53.22 188 GLY A CA 1
ATOM 1423 C C . GLY A 1 188 ? 17.234 -3.914 -8.090 1.00 53.22 188 GLY A C 1
ATOM 1424 O O . GLY A 1 188 ? 17.089 -2.723 -8.368 1.00 53.22 188 GLY A O 1
ATOM 1425 N N . PRO A 1 189 ? 16.153 -4.644 -7.722 1.00 62.12 189 PRO A N 1
ATOM 1426 C CA . PRO A 1 189 ? 14.785 -4.093 -7.626 1.00 62.12 189 PRO A CA 1
ATOM 1427 C C . PRO A 1 189 ? 14.244 -3.842 -6.210 1.00 62.12 189 PRO A C 1
ATOM 1429 O O . PRO A 1 189 ? 13.391 -2.970 -6.043 1.00 62.12 189 PRO A O 1
ATOM 1432 N N . ASN A 1 190 ? 14.685 -4.583 -5.185 1.00 81.88 190 ASN A N 1
ATOM 1433 C CA . ASN A 1 190 ? 14.014 -4.554 -3.874 1.00 81.88 190 ASN A CA 1
ATOM 1434 C C . ASN A 1 190 ? 14.524 -3.454 -2.927 1.00 81.88 190 ASN A C 1
ATOM 1436 O O . ASN A 1 190 ? 14.175 -3.418 -1.748 1.00 81.88 190 ASN A O 1
ATOM 1440 N N . TRP A 1 191 ? 15.361 -2.535 -3.415 1.00 88.00 191 TRP A N 1
ATOM 1441 C CA . TRP A 1 191 ? 15.944 -1.491 -2.570 1.00 88.00 191 TRP A CA 1
ATOM 1442 C C . TRP A 1 191 ? 14.867 -0.659 -1.863 1.00 88.00 191 TRP A C 1
ATOM 1444 O O . TRP A 1 191 ? 15.078 -0.225 -0.733 1.00 88.00 191 TRP A O 1
ATOM 1454 N N . ARG A 1 192 ? 13.696 -0.470 -2.493 1.00 90.12 192 ARG A N 1
ATOM 1455 C CA . ARG A 1 192 ? 12.590 0.271 -1.885 1.00 90.12 192 ARG A CA 1
ATOM 1456 C C . ARG A 1 192 ? 12.045 -0.453 -0.658 1.00 90.12 192 ARG A C 1
ATOM 1458 O O . ARG A 1 192 ? 11.969 0.170 0.392 1.00 90.12 192 ARG A O 1
ATOM 1465 N N . ASN A 1 193 ? 11.751 -1.754 -0.733 1.00 93.31 193 ASN A N 1
ATOM 1466 C CA . ASN A 1 193 ? 11.287 -2.464 0.462 1.00 93.31 193 ASN A CA 1
ATOM 1467 C C . ASN A 1 193 ? 12.412 -2.652 1.477 1.00 93.31 193 ASN A C 1
ATOM 1469 O O . ASN A 1 193 ? 12.155 -2.486 2.655 1.00 93.31 193 ASN A O 1
ATOM 1473 N N . VAL A 1 194 ? 13.668 -2.870 1.068 1.00 93.75 194 VAL A N 1
ATOM 1474 C CA . VAL A 1 194 ? 14.800 -2.925 2.016 1.00 93.75 194 VAL A CA 1
ATOM 1475 C C . VAL A 1 194 ? 14.904 -1.631 2.833 1.00 93.75 194 VAL A C 1
ATOM 1477 O O . VAL A 1 194 ? 15.021 -1.672 4.060 1.00 93.75 194 VAL A O 1
ATOM 1480 N N . LEU A 1 195 ? 14.830 -0.471 2.172 1.00 94.81 195 LEU A N 1
ATOM 1481 C CA . LEU A 1 195 ? 14.840 0.818 2.860 1.00 94.81 195 LEU A CA 1
ATOM 1482 C C . LEU A 1 195 ? 13.568 1.010 3.688 1.00 94.81 195 LEU A C 1
ATOM 1484 O O . LEU A 1 195 ? 13.669 1.343 4.866 1.00 94.81 195 LEU A O 1
ATOM 1488 N N . ALA A 1 196 ? 12.387 0.766 3.121 1.00 96.25 196 ALA A N 1
ATOM 1489 C CA . ALA A 1 196 ? 11.129 0.909 3.842 1.00 96.25 196 ALA A CA 1
ATOM 1490 C C . ALA A 1 196 ? 11.099 0.046 5.104 1.00 96.25 196 ALA A C 1
ATOM 1492 O O . ALA A 1 196 ? 10.818 0.571 6.174 1.00 96.25 196 ALA A O 1
ATOM 1493 N N . SER A 1 197 ? 11.491 -1.225 5.016 1.00 96.88 197 SER A N 1
ATOM 1494 C CA . SER A 1 197 ? 11.560 -2.144 6.149 1.00 96.88 197 SER A CA 1
ATOM 1495 C C . SER A 1 197 ? 12.487 -1.632 7.243 1.00 96.88 197 SER A C 1
ATOM 1497 O O . SER A 1 197 ? 12.113 -1.629 8.412 1.00 96.88 197 SER A O 1
ATOM 1499 N N . LYS A 1 198 ? 13.664 -1.101 6.883 1.00 97.06 198 LYS A N 1
ATOM 1500 C CA . LYS A 1 198 ? 14.570 -0.468 7.852 1.00 97.06 198 LYS A CA 1
ATOM 1501 C C . LYS A 1 198 ? 13.887 0.681 8.605 1.00 97.06 198 LYS A C 1
ATOM 1503 O O . LYS A 1 198 ? 13.971 0.749 9.830 1.00 97.06 198 LYS A O 1
ATOM 1508 N N . TYR A 1 199 ? 13.239 1.600 7.890 1.00 97.81 199 TYR A N 1
ATOM 1509 C CA . TYR A 1 199 ? 12.653 2.800 8.494 1.00 97.81 199 TYR A CA 1
ATOM 1510 C C . TYR A 1 199 ? 11.344 2.502 9.244 1.00 97.81 199 TYR A C 1
ATOM 1512 O O . TYR A 1 199 ? 11.184 2.956 10.378 1.00 97.81 199 TYR A O 1
ATOM 1520 N N . MET A 1 200 ? 10.450 1.701 8.668 1.00 97.56 200 MET A N 1
ATOM 1521 C CA . MET A 1 200 ? 9.144 1.349 9.236 1.00 97.56 200 MET A CA 1
ATOM 1522 C C . MET A 1 200 ? 9.282 0.474 10.483 1.00 97.56 200 MET A C 1
ATOM 1524 O O . MET A 1 200 ? 8.699 0.805 11.516 1.00 97.56 200 MET A O 1
ATOM 1528 N N . SER A 1 201 ? 10.151 -0.543 10.463 1.00 96.94 201 SER A N 1
ATOM 1529 C CA . SER A 1 201 ? 10.426 -1.347 11.661 1.00 96.94 201 SER A CA 1
ATOM 1530 C C . SER A 1 201 ? 11.031 -0.507 12.788 1.00 96.94 201 SER A C 1
ATOM 1532 O O . SER A 1 201 ? 10.702 -0.713 13.952 1.00 96.94 201 SER A O 1
ATOM 1534 N N . SER A 1 202 ? 11.843 0.515 12.472 1.00 96.31 202 SER A N 1
ATOM 1535 C CA . SER A 1 202 ? 12.365 1.445 13.491 1.00 96.31 202 SER A CA 1
ATOM 1536 C C . SER A 1 202 ? 11.280 2.314 14.151 1.00 96.31 202 SER A C 1
ATOM 1538 O O . SER A 1 202 ? 11.526 2.939 15.184 1.00 96.31 202 SER A O 1
ATOM 1540 N N . ALA A 1 203 ? 10.090 2.392 13.550 1.00 95.06 203 ALA A N 1
ATOM 1541 C CA . ALA A 1 203 ? 8.908 3.043 14.106 1.00 95.06 203 ALA A CA 1
ATOM 1542 C C . ALA A 1 203 ? 7.937 2.055 14.778 1.00 95.06 203 ALA A C 1
ATOM 1544 O O . ALA A 1 203 ? 6.867 2.480 15.201 1.00 95.06 203 ALA A O 1
ATOM 1545 N N . GLY A 1 204 ? 8.281 0.764 14.862 1.00 95.38 204 GLY A N 1
ATOM 1546 C CA . GLY A 1 204 ? 7.380 -0.276 15.366 1.00 95.38 204 GLY A CA 1
ATOM 1547 C C . GLY A 1 204 ? 6.211 -0.590 14.427 1.00 95.38 204 GLY A C 1
ATOM 1548 O O . GLY A 1 204 ? 5.209 -1.140 14.873 1.00 95.38 204 GLY A O 1
ATOM 1549 N N . VAL A 1 205 ? 6.307 -0.226 13.143 1.00 96.56 205 VAL A N 1
ATOM 1550 C CA . VAL A 1 205 ? 5.275 -0.530 12.144 1.00 96.56 205 VAL A CA 1
ATOM 1551 C C . VAL A 1 205 ? 5.472 -1.958 11.641 1.00 96.56 205 VAL A C 1
ATOM 1553 O O . VAL A 1 205 ? 6.542 -2.301 11.138 1.00 96.56 205 VAL A O 1
ATOM 1556 N N . GLU A 1 206 ? 4.432 -2.783 11.763 1.00 96.69 206 GLU A N 1
ATOM 1557 C CA . GLU A 1 206 ? 4.415 -4.152 11.238 1.00 96.69 206 GLU A CA 1
ATOM 1558 C C . GLU A 1 206 ? 4.363 -4.135 9.702 1.00 96.69 206 GLU A C 1
ATOM 1560 O O . GLU A 1 206 ? 3.679 -3.307 9.097 1.00 96.69 206 GLU A O 1
ATOM 1565 N N . ILE A 1 207 ? 5.096 -5.051 9.068 1.00 96.50 207 ILE A N 1
ATOM 1566 C CA . ILE A 1 207 ? 5.242 -5.126 7.612 1.00 96.50 207 ILE A CA 1
ATOM 1567 C C . ILE A 1 207 ? 4.387 -6.271 7.067 1.00 96.50 207 ILE A C 1
ATOM 1569 O O . ILE A 1 207 ? 4.410 -7.365 7.622 1.00 96.50 207 ILE A O 1
ATOM 1573 N N . LEU A 1 208 ? 3.681 -6.030 5.960 1.00 96.00 208 LEU A N 1
ATOM 1574 C CA . LEU A 1 208 ? 2.987 -7.045 5.166 1.00 96.00 208 LEU A CA 1
ATOM 1575 C C . LEU A 1 208 ? 3.893 -7.467 3.991 1.00 96.00 208 LEU A C 1
ATOM 1577 O O . LEU A 1 208 ? 3.988 -6.712 3.011 1.00 96.00 208 LEU A O 1
ATOM 1581 N N . PRO A 1 209 ? 4.577 -8.626 4.085 1.00 94.56 209 PRO A N 1
ATOM 1582 C CA . PRO A 1 209 ? 5.623 -9.026 3.148 1.00 94.56 209 PRO A CA 1
ATOM 1583 C C . PRO A 1 209 ? 5.051 -9.655 1.868 1.00 94.56 209 PRO A C 1
ATOM 1585 O O . PRO A 1 209 ? 5.049 -10.871 1.700 1.00 94.56 209 PRO A O 1
ATOM 1588 N N . ILE A 1 210 ? 4.519 -8.830 0.967 1.00 91.94 210 ILE A N 1
ATOM 1589 C CA . ILE A 1 210 ? 3.901 -9.300 -0.286 1.00 91.94 210 ILE A CA 1
ATOM 1590 C C . ILE A 1 210 ? 4.865 -9.364 -1.475 1.00 91.94 210 ILE A C 1
ATOM 1592 O O . ILE A 1 210 ? 4.497 -9.894 -2.524 1.00 91.94 210 ILE A O 1
ATOM 1596 N N . PHE A 1 211 ? 6.049 -8.750 -1.380 1.00 90.75 211 PHE A N 1
ATOM 1597 C CA . PHE A 1 211 ? 6.891 -8.524 -2.554 1.00 90.75 211 PHE A CA 1
ATOM 1598 C C . PHE A 1 211 ? 7.367 -9.832 -3.172 1.00 90.75 211 PHE A C 1
ATOM 1600 O O . PHE A 1 211 ? 7.300 -9.982 -4.388 1.00 90.75 211 PHE A O 1
ATOM 1607 N N . GLU A 1 212 ? 7.837 -10.762 -2.343 1.00 86.38 212 GLU A N 1
ATOM 1608 C CA . GLU A 1 212 ? 8.462 -11.995 -2.816 1.00 86.38 212 GLU A CA 1
ATOM 1609 C C . GLU A 1 212 ? 7.465 -12.904 -3.539 1.00 86.38 212 GLU A C 1
ATOM 1611 O O . GLU A 1 212 ? 7.744 -13.359 -4.646 1.00 86.38 212 GLU A O 1
ATOM 1616 N N . GLU A 1 213 ? 6.268 -13.067 -2.977 1.00 86.56 213 GLU A N 1
ATOM 1617 C CA . GLU A 1 213 ? 5.181 -13.837 -3.587 1.00 86.56 213 GLU A CA 1
ATOM 1618 C C . GLU A 1 213 ? 4.827 -13.289 -4.979 1.00 86.56 213 GLU A C 1
ATOM 1620 O O . GLU A 1 213 ? 4.827 -14.006 -5.981 1.00 86.56 213 GLU A O 1
ATOM 1625 N N . LEU A 1 214 ? 4.627 -11.970 -5.077 1.00 85.25 214 LEU A N 1
ATOM 1626 C CA . LEU A 1 214 ? 4.312 -11.307 -6.345 1.00 85.25 214 LEU A CA 1
ATOM 1627 C C . LEU A 1 214 ? 5.489 -11.293 -7.323 1.00 85.25 214 LEU A C 1
ATOM 1629 O O . LEU A 1 214 ? 5.278 -11.205 -8.530 1.00 85.25 214 LEU A O 1
ATOM 1633 N N . ARG A 1 215 ? 6.726 -11.366 -6.829 1.00 83.44 215 ARG A N 1
ATOM 1634 C CA . ARG A 1 215 ? 7.928 -11.397 -7.670 1.00 83.44 215 ARG A CA 1
ATOM 1635 C C . ARG A 1 215 ? 8.076 -12.753 -8.343 1.00 83.44 215 ARG A C 1
ATOM 1637 O O . ARG A 1 215 ? 8.510 -12.812 -9.486 1.00 83.44 215 ARG A O 1
ATOM 1644 N N . VAL A 1 216 ? 7.752 -13.832 -7.635 1.00 79.44 216 VAL A N 1
ATOM 1645 C CA . VAL A 1 216 ? 7.866 -15.197 -8.163 1.00 79.44 216 VAL A CA 1
ATOM 1646 C C . VAL A 1 216 ? 6.669 -15.548 -9.048 1.00 79.44 216 VAL A C 1
ATOM 1648 O O . VAL A 1 216 ? 6.844 -16.195 -10.082 1.00 79.44 216 VAL A O 1
ATOM 1651 N N . HIS A 1 217 ? 5.469 -15.103 -8.670 1.00 82.25 217 HIS A N 1
ATOM 1652 C CA . HIS A 1 217 ? 4.221 -15.585 -9.262 1.00 82.25 217 HIS A CA 1
ATOM 1653 C C . HIS A 1 217 ? 3.387 -14.510 -9.977 1.00 82.25 217 HIS A C 1
ATOM 1655 O O . HIS A 1 217 ? 2.416 -14.851 -10.637 1.00 82.25 217 HIS A O 1
ATOM 1661 N N . GLY A 1 218 ? 3.731 -13.223 -9.865 1.00 79.19 218 GLY A N 1
ATOM 1662 C CA . GLY A 1 218 ? 2.909 -12.116 -10.375 1.00 79.19 218 GLY A CA 1
ATOM 1663 C C . GLY A 1 218 ? 3.305 -11.562 -11.748 1.00 79.19 218 GLY A C 1
ATOM 1664 O O . GLY A 1 218 ? 2.720 -10.570 -12.183 1.00 79.19 218 GLY A O 1
ATOM 1665 N N . GLU A 1 219 ? 4.298 -12.140 -12.429 1.00 76.31 219 GLU A N 1
ATOM 1666 C CA . GLU A 1 219 ? 4.850 -11.593 -13.681 1.00 76.31 219 GLU A CA 1
ATOM 1667 C C . GLU A 1 219 ? 3.818 -11.481 -14.815 1.00 76.31 219 GLU A C 1
ATOM 1669 O O . GLU A 1 219 ? 3.757 -10.462 -15.506 1.00 76.31 219 GLU A O 1
ATOM 1674 N N . ASP A 1 220 ? 3.000 -12.515 -15.003 1.00 76.56 220 ASP A N 1
ATOM 1675 C CA . ASP A 1 220 ? 1.965 -12.609 -16.040 1.00 76.56 220 ASP A CA 1
ATOM 1676 C C . ASP A 1 220 ? 0.629 -11.982 -15.619 1.00 76.56 220 ASP A C 1
ATOM 1678 O O . ASP A 1 220 ? -0.314 -11.916 -16.407 1.00 76.56 220 ASP A O 1
ATOM 1682 N N . MET A 1 221 ? 0.560 -11.469 -14.391 1.00 84.25 221 MET A N 1
ATOM 1683 C CA . MET A 1 221 ? -0.651 -10.894 -13.814 1.00 84.25 221 MET A CA 1
ATOM 1684 C C . MET A 1 221 ? -0.740 -9.383 -13.989 1.00 84.25 221 MET A C 1
ATOM 1686 O O . MET A 1 221 ? -1.685 -8.767 -13.501 1.00 84.25 221 MET A O 1
ATOM 1690 N N . HIS A 1 222 ? 0.225 -8.759 -14.659 1.00 84.69 222 HIS A N 1
ATOM 1691 C CA . HIS A 1 222 ? 0.161 -7.337 -14.957 1.00 84.69 222 HIS A CA 1
ATOM 1692 C C . HIS A 1 222 ? -0.946 -6.995 -15.952 1.00 84.69 222 HIS A C 1
ATOM 1694 O O . HIS A 1 222 ? -1.233 -7.755 -16.874 1.00 84.69 222 HIS A O 1
ATOM 1700 N N . VAL A 1 223 ? -1.511 -5.791 -15.817 1.00 82.81 223 VAL A N 1
ATOM 1701 C CA . VAL A 1 223 ? -2.529 -5.282 -16.752 1.00 82.81 223 VAL A CA 1
ATOM 1702 C C . VAL A 1 223 ? -1.995 -5.245 -18.188 1.00 82.81 223 VAL A C 1
ATOM 1704 O O . VAL A 1 223 ? -2.751 -5.427 -19.146 1.00 82.81 223 VAL A O 1
ATOM 1707 N N . GLY A 1 224 ? -0.689 -5.015 -18.362 1.00 76.44 224 GLY A N 1
ATOM 1708 C CA . GLY A 1 224 ? -0.064 -5.009 -19.677 1.00 76.44 224 GLY A CA 1
ATOM 1709 C C . GLY A 1 224 ? -0.735 -3.991 -20.595 1.00 76.44 224 GLY A C 1
ATOM 1710 O O . GLY A 1 224 ? -1.007 -2.863 -20.185 1.00 76.44 224 GLY A O 1
ATOM 1711 N N . SER A 1 225 ? -1.008 -4.369 -21.843 1.00 66.12 225 SER A N 1
ATOM 1712 C CA . SER A 1 225 ? -1.678 -3.500 -22.821 1.00 66.12 225 SER A CA 1
ATOM 1713 C C . SER A 1 225 ? -3.189 -3.350 -22.600 1.00 66.12 225 SER A C 1
ATOM 1715 O O . SER A 1 225 ? -3.822 -2.542 -23.277 1.00 66.12 225 SER A O 1
ATOM 1717 N N . GLN A 1 226 ? -3.791 -4.075 -21.650 1.00 62.62 226 GLN A N 1
ATOM 1718 C CA . GLN A 1 226 ? -5.247 -4.110 -21.464 1.00 62.62 226 GLN A CA 1
ATOM 1719 C C . GLN A 1 226 ? -5.799 -2.956 -20.597 1.00 62.62 226 GLN A C 1
ATOM 1721 O O . GLN A 1 226 ? -6.976 -2.957 -20.225 1.00 62.62 226 GLN A O 1
ATOM 1726 N N . ASN A 1 227 ? -4.994 -1.935 -20.269 1.00 57.66 227 ASN A N 1
ATOM 1727 C CA . ASN A 1 227 ? -5.432 -0.847 -19.390 1.00 57.66 227 ASN A CA 1
ATOM 1728 C C . ASN A 1 227 ? -6.447 0.095 -20.089 1.00 57.66 227 ASN A C 1
ATOM 1730 O O . ASN A 1 227 ? -6.159 0.745 -21.099 1.00 57.66 227 ASN A O 1
ATOM 1734 N N . ARG A 1 228 ? -7.653 0.224 -19.507 1.00 48.50 228 ARG A N 1
ATOM 1735 C CA . ARG A 1 228 ? -8.825 0.958 -20.043 1.00 48.50 228 ARG A CA 1
ATOM 1736 C C . ARG A 1 228 ? -8.609 2.458 -20.303 1.00 48.50 228 ARG A C 1
ATOM 1738 O O . ARG A 1 228 ? -9.443 3.072 -20.973 1.00 48.50 228 ARG A O 1
ATOM 1745 N N . GLY A 1 229 ? -7.516 3.058 -19.823 1.00 47.84 229 GLY A N 1
ATOM 1746 C CA . GLY A 1 229 ? -7.164 4.459 -20.104 1.00 47.84 229 GLY A CA 1
ATOM 1747 C C . GLY A 1 229 ? -7.012 4.783 -21.599 1.00 47.84 229 GLY A C 1
ATOM 1748 O O . GLY A 1 229 ? -7.213 5.929 -22.002 1.00 47.84 229 GLY A O 1
ATOM 1749 N N . VAL A 1 230 ? -6.742 3.772 -22.432 1.00 43.97 230 VAL A N 1
ATOM 1750 C CA . VAL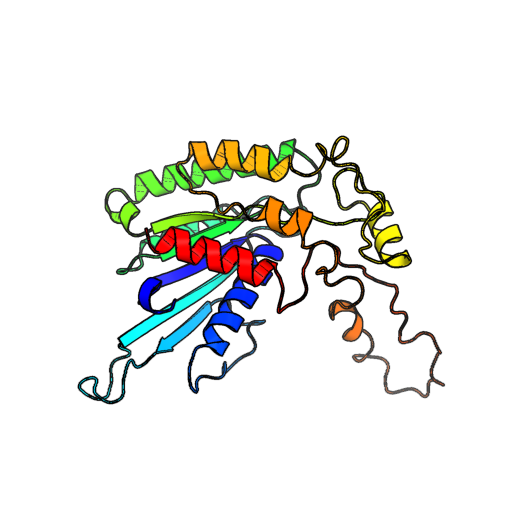 A 1 230 ? -6.589 3.916 -23.890 1.00 43.97 230 VAL A CA 1
ATOM 1751 C C . VAL A 1 230 ? -7.938 3.883 -24.625 1.00 43.97 230 VAL A C 1
ATOM 1753 O O . VAL A 1 230 ? -8.119 4.570 -25.628 1.00 43.97 230 VAL A O 1
ATOM 1756 N N . VAL A 1 231 ? -8.942 3.180 -24.090 1.00 41.22 231 VAL A N 1
ATOM 1757 C CA . VAL A 1 231 ? -10.218 2.935 -24.795 1.00 41.22 231 VAL A CA 1
ATOM 1758 C C . VAL A 1 231 ? -11.143 4.163 -24.787 1.00 41.22 231 VAL A C 1
ATOM 1760 O O . VAL A 1 231 ? -11.934 4.364 -25.707 1.00 41.22 231 VAL A O 1
ATOM 1763 N N . ARG A 1 232 ? -11.052 5.039 -23.774 1.00 39.47 232 ARG A N 1
ATOM 1764 C CA . ARG A 1 232 ? -12.038 6.123 -23.570 1.00 39.47 232 ARG A CA 1
ATOM 1765 C C . ARG A 1 232 ? -11.744 7.450 -24.279 1.00 39.47 232 ARG A C 1
ATOM 1767 O O . ARG A 1 232 ? -12.661 8.253 -24.424 1.00 39.47 232 ARG A O 1
ATOM 1774 N N . ARG A 1 233 ? -10.514 7.717 -24.740 1.00 41.78 233 ARG A N 1
ATOM 1775 C CA . ARG A 1 233 ? -10.196 8.995 -25.422 1.00 41.78 233 ARG A CA 1
ATOM 1776 C C . ARG A 1 233 ? -10.592 9.038 -26.899 1.00 41.78 233 ARG A C 1
ATOM 1778 O O . ARG A 1 233 ? -10.657 10.128 -27.459 1.00 41.78 233 ARG A O 1
ATOM 1785 N N . VAL A 1 234 ? -10.919 7.901 -27.511 1.00 45.72 234 VAL A N 1
ATOM 1786 C CA . VAL A 1 234 ? -11.236 7.842 -28.948 1.00 45.72 234 VAL A CA 1
ATOM 1787 C C . VAL A 1 234 ? -12.730 8.060 -29.238 1.00 45.72 234 VAL A C 1
ATOM 1789 O O . VAL A 1 234 ? -13.095 8.498 -30.325 1.00 45.72 234 VAL A O 1
ATOM 1792 N N . THR A 1 235 ? -13.622 7.867 -28.262 1.00 45.34 235 THR A N 1
ATOM 1793 C CA . THR A 1 235 ? -15.079 7.909 -28.499 1.00 45.34 235 THR A CA 1
ATOM 1794 C C . THR A 1 235 ? -15.749 9.262 -28.220 1.00 45.34 235 THR A C 1
ATOM 1796 O O . THR A 1 235 ? -16.941 9.413 -28.468 1.00 45.34 235 THR A O 1
ATOM 1799 N N . GLY A 1 236 ? -15.010 10.280 -27.757 1.00 47.47 236 GLY A N 1
ATOM 1800 C CA . GLY A 1 236 ? -15.615 11.507 -27.213 1.00 47.47 236 GLY A CA 1
ATOM 1801 C C . GLY A 1 236 ? -15.791 12.715 -28.145 1.00 47.47 236 GLY A C 1
ATOM 1802 O O . GLY A 1 236 ? -16.618 13.568 -27.835 1.00 47.47 236 GLY A O 1
ATOM 1803 N N . LYS A 1 237 ? -15.043 12.858 -29.253 1.00 45.34 237 LYS A N 1
ATOM 1804 C CA . LYS A 1 237 ? -15.104 14.102 -30.068 1.00 45.34 237 LYS A CA 1
ATOM 1805 C C . LYS A 1 237 ? -15.020 13.967 -31.597 1.00 45.34 237 LYS A C 1
ATOM 1807 O O . LYS A 1 237 ? -15.119 14.986 -32.273 1.00 45.34 237 LYS A O 1
ATOM 1812 N N . GLN A 1 238 ? -14.910 12.767 -32.177 1.00 43.19 238 GLN A N 1
ATOM 1813 C CA . GLN A 1 238 ? -14.792 12.611 -33.645 1.00 43.19 238 GLN A CA 1
ATOM 1814 C C . GLN A 1 238 ? -15.820 11.683 -34.318 1.00 43.19 238 GLN A C 1
ATOM 1816 O O . GLN A 1 238 ? -15.741 11.451 -35.520 1.00 43.19 238 GLN A O 1
ATOM 1821 N N . ALA A 1 239 ? -16.859 11.225 -33.618 1.00 45.59 239 ALA A N 1
ATOM 1822 C CA . ALA A 1 239 ? -17.829 10.271 -34.172 1.00 45.59 239 ALA A CA 1
ATOM 1823 C C . ALA A 1 239 ? -18.972 10.883 -35.026 1.00 45.59 239 ALA A C 1
ATOM 1825 O O . ALA A 1 239 ? -20.049 10.301 -35.105 1.00 45.59 239 ALA A O 1
ATOM 1826 N N . LYS A 1 240 ? -18.788 12.048 -35.673 1.00 42.56 240 LYS A N 1
ATOM 1827 C CA . LYS A 1 240 ? -19.831 12.647 -36.548 1.00 42.56 240 LYS A CA 1
ATOM 1828 C C . LYS A 1 240 ? -19.397 13.070 -37.954 1.00 42.56 240 LYS A C 1
ATOM 1830 O O . LYS A 1 240 ? -20.204 13.640 -38.683 1.00 42.56 240 LYS A O 1
ATOM 1835 N N . LYS A 1 241 ? -18.184 12.747 -38.408 1.00 41.38 241 LYS A N 1
ATOM 1836 C CA . LYS A 1 241 ? -17.835 12.882 -39.833 1.00 41.38 241 LYS A CA 1
ATOM 1837 C C . LYS A 1 241 ? -17.344 11.551 -40.376 1.00 41.38 241 LYS A C 1
ATOM 1839 O O . LYS A 1 241 ? -16.368 11.012 -39.879 1.00 41.38 241 LYS A O 1
ATOM 1844 N N . LYS A 1 242 ? -18.067 11.055 -41.388 1.00 45.25 242 LYS A N 1
ATOM 1845 C CA . LYS A 1 242 ? -17.754 9.918 -42.266 1.00 45.25 242 LYS A CA 1
ATOM 1846 C C . LYS A 1 242 ? -16.245 9.648 -42.349 1.00 45.25 242 LYS A C 1
ATOM 1848 O O . LYS A 1 242 ? -15.551 10.254 -43.159 1.00 45.25 242 LYS A O 1
ATOM 1853 N N . LEU A 1 243 ? -15.755 8.720 -41.537 1.00 39.56 243 LEU A N 1
ATOM 1854 C CA . LEU A 1 243 ? -14.421 8.155 -41.663 1.00 39.56 243 LEU A CA 1
ATOM 1855 C C . LEU A 1 243 ? -14.612 6.691 -42.033 1.00 39.56 243 LEU A C 1
ATOM 1857 O O . LEU A 1 243 ? -15.120 5.900 -41.241 1.00 39.56 243 LEU A O 1
ATOM 1861 N N . LYS A 1 244 ? -14.224 6.355 -43.269 1.00 39.81 244 LYS A N 1
ATOM 1862 C CA . LYS A 1 244 ? -13.835 4.991 -43.635 1.00 39.81 244 LYS A CA 1
ATOM 1863 C C . LYS A 1 244 ? -12.943 4.490 -42.504 1.00 39.81 244 LYS A C 1
ATOM 1865 O O . LYS A 1 244 ? -11.944 5.148 -42.221 1.00 39.81 244 LYS A O 1
ATOM 1870 N N . ALA A 1 245 ? -13.353 3.415 -41.835 1.00 39.25 245 ALA A N 1
ATOM 1871 C CA . ALA A 1 245 ? -12.669 2.881 -40.667 1.00 39.25 245 ALA A CA 1
ATOM 1872 C C . ALA A 1 245 ? -11.156 2.786 -40.944 1.00 39.25 245 ALA A C 1
ATOM 1874 O O . ALA A 1 245 ? -10.744 1.980 -41.784 1.00 39.25 245 ALA A O 1
ATOM 1875 N N . PRO A 1 246 ? -10.313 3.609 -40.296 1.00 39.50 246 PRO A N 1
ATOM 1876 C CA . PRO A 1 246 ? -8.885 3.391 -40.335 1.00 39.50 246 PRO A CA 1
ATOM 1877 C C . PRO A 1 246 ? -8.635 2.078 -39.596 1.00 39.50 246 PRO A C 1
ATOM 1879 O O . PRO A 1 246 ? -9.047 1.930 -38.445 1.00 39.50 246 PRO A O 1
ATOM 1882 N N . LYS A 1 247 ? -7.915 1.148 -40.227 1.00 41.88 247 LYS A N 1
ATOM 1883 C CA . LYS A 1 247 ? -7.378 -0.097 -39.639 1.00 41.88 247 LYS A CA 1
ATOM 1884 C C . LYS A 1 247 ? -6.437 0.121 -38.426 1.00 41.88 247 LYS A C 1
ATOM 1886 O O . LYS A 1 247 ? -5.716 -0.787 -38.047 1.00 41.88 247 LYS A O 1
ATOM 1891 N N . HIS A 1 248 ? -6.445 1.304 -37.812 1.00 36.09 248 HIS A N 1
ATOM 1892 C CA . HIS A 1 248 ? -5.543 1.734 -36.743 1.00 36.09 248 HIS A CA 1
ATOM 1893 C C . HIS A 1 248 ? -6.271 2.324 -35.521 1.00 36.09 248 HIS A C 1
ATOM 1895 O O . HIS A 1 248 ? -5.635 2.914 -34.658 1.00 36.09 248 HIS A O 1
ATOM 1901 N N . ILE A 1 249 ? -7.602 2.191 -35.417 1.00 38.94 249 ILE A N 1
ATOM 1902 C CA . ILE A 1 249 ? -8.350 2.671 -34.233 1.00 38.94 249 ILE A CA 1
ATOM 1903 C C . ILE A 1 249 ? -8.243 1.708 -33.028 1.00 38.94 249 ILE A C 1
ATOM 1905 O O . ILE A 1 249 ? -8.524 2.101 -31.899 1.00 38.94 249 ILE A O 1
ATOM 1909 N N . PHE A 1 250 ? -7.721 0.499 -33.243 1.00 38.19 250 PHE A N 1
ATOM 1910 C CA . PHE A 1 250 ? -7.179 -0.366 -32.194 1.00 38.19 250 PHE A CA 1
ATOM 1911 C C . PHE A 1 250 ? -5.668 -0.487 -32.389 1.00 38.19 250 PHE A C 1
ATOM 1913 O O . PHE A 1 250 ? -5.162 -1.543 -32.750 1.00 38.19 250 PHE A O 1
ATOM 1920 N N . ASP A 1 251 ? -4.931 0.608 -32.212 1.00 38.22 251 ASP A N 1
ATOM 1921 C CA . ASP A 1 251 ? -3.500 0.471 -31.955 1.00 38.22 251 ASP A CA 1
ATOM 1922 C C . ASP A 1 251 ? -3.348 0.034 -30.488 1.00 38.22 251 ASP A C 1
ATOM 1924 O O . ASP A 1 251 ? -3.151 0.843 -29.578 1.00 38.22 251 ASP A O 1
ATOM 1928 N N . GLU A 1 252 ? -3.523 -1.275 -30.261 1.00 37.94 252 GLU A N 1
ATOM 1929 C CA . GLU A 1 252 ? -3.355 -2.021 -28.996 1.00 37.94 252 GLU A CA 1
ATOM 1930 C C . GLU A 1 252 ? -1.950 -1.854 -28.367 1.00 37.94 252 GLU A C 1
ATOM 1932 O O . GLU A 1 252 ? -1.639 -2.427 -27.324 1.00 37.94 252 GLU A O 1
ATOM 1937 N N . PHE A 1 253 ? -1.097 -1.027 -28.975 1.00 38.00 253 PHE A N 1
ATOM 1938 C CA . PHE A 1 253 ? 0.319 -0.848 -28.694 1.00 38.00 253 PHE A CA 1
ATOM 1939 C C . PHE A 1 253 ? 0.678 0.468 -28.004 1.00 38.00 253 PHE A C 1
ATOM 1941 O O . PHE A 1 253 ? 1.793 0.938 -28.186 1.00 38.00 253 PHE A O 1
ATOM 1948 N N . THR A 1 254 ? -0.185 1.123 -27.223 1.00 42.53 254 THR A N 1
ATOM 1949 C CA . THR A 1 254 ? 0.245 2.416 -26.644 1.00 42.53 254 THR A CA 1
ATOM 1950 C C . THR A 1 254 ? 0.630 2.432 -25.174 1.00 42.53 254 THR A C 1
ATOM 1952 O O . THR A 1 254 ? 1.419 3.303 -24.829 1.00 42.53 254 THR A O 1
ATOM 1955 N N . HIS A 1 255 ? 0.209 1.515 -24.295 1.00 53.66 255 HIS A N 1
ATOM 1956 C CA . HIS A 1 255 ? 0.606 1.628 -22.878 1.00 53.66 255 HIS A CA 1
ATOM 1957 C C . HIS A 1 255 ? 0.635 0.256 -22.179 1.00 53.66 255 HIS A C 1
ATOM 1959 O O . HIS A 1 255 ? -0.377 -0.177 -21.643 1.00 53.66 255 HIS A O 1
ATOM 1965 N N . GLY A 1 256 ? 1.788 -0.425 -22.179 1.00 60.44 256 GLY A N 1
ATOM 1966 C CA . GLY A 1 256 ? 2.006 -1.614 -21.348 1.00 60.44 256 GLY A CA 1
ATOM 1967 C C . GLY A 1 256 ? 2.192 -1.216 -19.882 1.00 60.44 256 GLY A C 1
ATOM 1968 O O . GLY A 1 256 ? 3.228 -0.656 -19.525 1.00 60.44 256 GLY A O 1
ATOM 1969 N N . ASP A 1 257 ? 1.189 -1.464 -19.047 1.00 76.00 257 ASP A N 1
ATOM 1970 C CA . ASP A 1 257 ? 1.238 -1.226 -17.608 1.00 76.00 257 ASP A CA 1
ATOM 1971 C C . ASP A 1 257 ? 1.801 -2.455 -16.884 1.00 76.00 257 ASP A C 1
ATOM 1973 O O . ASP A 1 257 ? 1.080 -3.409 -16.596 1.00 76.00 257 ASP A O 1
ATOM 1977 N N . CYS A 1 258 ? 3.110 -2.424 -16.620 1.00 80.00 258 CYS A N 1
ATOM 1978 C CA . CYS A 1 258 ? 3.837 -3.470 -15.887 1.00 80.00 258 CYS A CA 1
ATOM 1979 C C . CYS A 1 258 ? 4.046 -3.119 -14.409 1.00 80.00 258 CYS A C 1
ATOM 1981 O O . CYS A 1 258 ? 4.991 -3.596 -13.779 1.00 80.00 258 CYS A O 1
ATOM 1983 N N . SER A 1 259 ? 3.196 -2.236 -13.884 1.00 84.56 259 SER A N 1
ATOM 1984 C CA . SER A 1 259 ? 3.189 -1.829 -12.481 1.00 84.56 259 SER A CA 1
ATOM 1985 C C . SER A 1 259 ? 1.916 -2.298 -11.789 1.00 84.56 259 SER A C 1
ATOM 1987 O O . SER A 1 259 ? 1.981 -2.786 -10.665 1.00 84.56 259 SER A O 1
ATOM 1989 N N . HIS A 1 260 ? 0.771 -2.174 -12.462 1.00 87.75 260 HIS A N 1
ATOM 1990 C CA . HIS A 1 260 ? -0.530 -2.602 -11.954 1.00 87.75 260 HIS A CA 1
ATOM 1991 C C . HIS A 1 260 ? -0.860 -4.029 -12.380 1.00 87.75 260 HIS A C 1
ATOM 1993 O O . HIS A 1 260 ? -0.387 -4.510 -13.410 1.00 87.75 260 HIS A O 1
ATOM 1999 N N . TYR A 1 261 ? -1.719 -4.679 -11.603 1.00 87.81 261 TYR A N 1
ATOM 2000 C CA . TYR A 1 261 ? -2.126 -6.070 -11.777 1.00 87.81 261 TYR A CA 1
ATOM 2001 C C . TYR A 1 261 ? -3.581 -6.184 -12.254 1.00 87.81 261 TYR A C 1
ATOM 2003 O O . TYR A 1 261 ? -4.397 -5.293 -12.022 1.00 87.81 261 TYR A O 1
ATOM 2011 N N . CYS A 1 262 ? -3.922 -7.258 -12.951 1.00 86.94 262 CYS A N 1
ATOM 2012 C CA . CYS A 1 262 ? -5.302 -7.610 -13.258 1.00 86.94 262 CYS A CA 1
ATOM 2013 C C . CYS A 1 262 ? -6.067 -7.959 -11.971 1.00 86.94 262 CYS A C 1
ATOM 2015 O O . CYS A 1 262 ? -5.479 -8.407 -10.988 1.00 86.94 262 CYS A O 1
ATOM 2017 N N . GLN A 1 263 ? -7.383 -7.739 -11.991 1.00 84.19 263 GLN A N 1
ATOM 2018 C CA . GLN A 1 263 ? -8.301 -8.104 -10.912 1.00 84.19 263 GLN A CA 1
ATOM 2019 C C . GLN A 1 263 ? -9.439 -8.966 -11.494 1.00 84.19 263 GLN A C 1
ATOM 2021 O O . GLN A 1 263 ? -10.041 -8.539 -12.487 1.00 84.19 263 GLN A O 1
ATOM 2026 N N . PRO A 1 264 ? -9.759 -10.132 -10.901 1.00 84.31 264 PRO A N 1
ATOM 2027 C CA . PRO A 1 264 ? -9.081 -10.721 -9.742 1.00 84.31 264 PRO A CA 1
ATOM 2028 C C . PRO A 1 264 ? -7.645 -11.194 -10.060 1.00 84.31 264 PRO A C 1
ATOM 2030 O O . PRO A 1 264 ? -7.342 -11.501 -11.213 1.00 84.31 264 PRO A O 1
ATOM 2033 N N . GLY A 1 265 ? -6.763 -11.243 -9.055 1.00 83.75 265 GLY A N 1
ATOM 2034 C CA . GLY A 1 265 ? -5.354 -11.638 -9.211 1.00 83.75 265 GLY A CA 1
ATOM 2035 C C . GLY A 1 265 ? -4.594 -11.867 -7.894 1.00 83.75 265 GLY A C 1
ATOM 2036 O O . GLY A 1 265 ? -5.130 -11.690 -6.803 1.00 83.75 265 GLY A O 1
ATOM 2037 N N . LEU A 1 266 ? -3.313 -12.248 -7.975 1.00 79.81 266 LEU A N 1
ATOM 2038 C CA . LEU A 1 266 ? -2.485 -12.599 -6.804 1.00 79.81 266 LEU A CA 1
ATOM 2039 C C . LEU A 1 266 ? -2.288 -11.445 -5.811 1.00 79.81 266 LEU A C 1
ATOM 2041 O O . LEU A 1 266 ? -2.121 -11.683 -4.616 1.00 79.81 266 LEU A O 1
ATOM 2045 N N . ILE A 1 267 ? -2.352 -10.192 -6.276 1.00 79.62 267 ILE A N 1
ATOM 2046 C CA . ILE A 1 267 ? -2.301 -9.016 -5.394 1.00 79.62 267 ILE A CA 1
ATOM 2047 C C . ILE A 1 267 ? -3.438 -9.026 -4.361 1.00 79.62 267 ILE A C 1
ATOM 2049 O O . ILE A 1 267 ? -3.243 -8.552 -3.235 1.00 79.62 267 ILE A O 1
ATOM 2053 N N . ASP A 1 268 ? -4.585 -9.595 -4.743 1.00 77.06 268 ASP A N 1
ATOM 2054 C CA . ASP A 1 268 ? -5.780 -9.732 -3.921 1.00 77.06 268 ASP A CA 1
ATOM 2055 C C . ASP A 1 268 ? -5.482 -10.719 -2.796 1.00 77.06 268 ASP A C 1
ATOM 2057 O O . ASP A 1 268 ? -5.514 -10.346 -1.625 1.00 77.06 268 ASP A O 1
ATOM 2061 N N . LEU A 1 269 ? -5.102 -11.945 -3.165 1.00 77.69 269 LEU A N 1
ATOM 2062 C CA . LEU A 1 269 ? -4.837 -13.042 -2.237 1.00 77.69 269 LEU A CA 1
ATOM 2063 C C . LEU A 1 269 ? -3.727 -12.678 -1.252 1.00 77.69 269 LEU A C 1
ATOM 2065 O O . LEU A 1 269 ? -3.957 -12.691 -0.046 1.00 77.69 269 LEU A O 1
ATOM 2069 N N . ALA A 1 270 ? -2.574 -12.228 -1.751 1.00 82.69 270 ALA A N 1
ATOM 2070 C CA . ALA A 1 270 ? -1.427 -11.929 -0.902 1.00 82.69 270 ALA A CA 1
ATOM 2071 C C . ALA A 1 270 ? -1.726 -10.808 0.108 1.00 82.69 270 ALA A C 1
ATOM 2073 O O . ALA A 1 270 ? -1.380 -10.915 1.283 1.00 82.69 270 ALA A O 1
ATOM 2074 N N . THR A 1 271 ? -2.399 -9.728 -0.313 1.00 83.69 271 THR A N 1
ATOM 2075 C CA . THR A 1 271 ? -2.713 -8.623 0.610 1.00 83.69 271 THR A CA 1
ATOM 2076 C C . THR A 1 271 ? -3.804 -9.024 1.608 1.00 83.69 271 THR A C 1
ATOM 2078 O O . THR A 1 271 ? -3.689 -8.708 2.792 1.00 83.69 271 THR A O 1
ATOM 2081 N N . ILE A 1 272 ? -4.854 -9.717 1.153 1.00 85.81 272 ILE A N 1
ATOM 2082 C CA . ILE A 1 272 ? -5.997 -10.119 1.985 1.00 85.81 272 ILE A CA 1
ATOM 2083 C C . ILE A 1 272 ? -5.586 -11.160 3.025 1.00 85.81 272 ILE A C 1
ATOM 2085 O O . ILE A 1 272 ? -5.909 -10.997 4.202 1.00 85.81 272 ILE A O 1
ATOM 2089 N N . GLU A 1 273 ? -4.884 -12.216 2.615 1.00 87.31 273 GLU A N 1
ATOM 2090 C CA . GLU A 1 273 ? -4.482 -13.313 3.499 1.00 87.31 273 GLU A CA 1
ATOM 2091 C C . GLU A 1 273 ? -3.515 -12.834 4.580 1.00 87.31 273 GLU A C 1
ATOM 2093 O O . GLU A 1 273 ? -3.699 -13.153 5.760 1.00 87.31 273 GLU A O 1
ATOM 2098 N N . LEU A 1 274 ? -2.532 -12.006 4.210 1.00 89.06 274 LEU A N 1
ATOM 2099 C CA . LEU A 1 274 ? -1.610 -11.417 5.177 1.00 89.06 274 LEU A CA 1
ATOM 2100 C C . LEU A 1 274 ? -2.333 -10.463 6.124 1.00 89.06 274 LEU A C 1
ATOM 2102 O O . LEU A 1 274 ? -2.133 -10.552 7.332 1.00 89.06 274 LEU A O 1
ATOM 2106 N N . LEU A 1 275 ? -3.217 -9.598 5.614 1.00 89.88 275 LEU A N 1
ATOM 2107 C CA . LEU A 1 275 ? -3.992 -8.69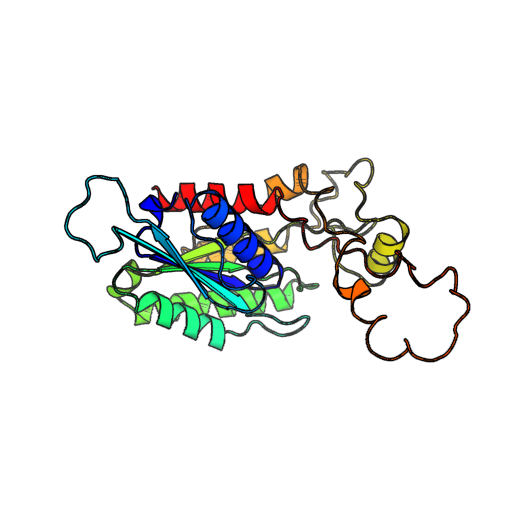4 6.463 1.00 89.88 275 LEU A CA 1
ATOM 2108 C C . LEU A 1 275 ? -4.879 -9.471 7.445 1.00 89.88 275 LEU A C 1
ATOM 2110 O O . LEU A 1 275 ? -4.918 -9.142 8.628 1.00 89.88 275 LEU A O 1
ATOM 2114 N N . TYR A 1 276 ? -5.564 -10.515 6.979 1.00 90.06 276 TYR A N 1
ATOM 2115 C CA . TYR A 1 276 ? -6.390 -11.375 7.823 1.00 90.06 276 TYR A CA 1
ATOM 2116 C C . TYR A 1 276 ? -5.558 -12.078 8.900 1.00 90.06 276 TYR A C 1
ATOM 2118 O O . TYR A 1 276 ? -5.928 -12.056 10.075 1.00 90.06 276 TYR A O 1
ATOM 2126 N N . THR A 1 277 ? -4.411 -12.644 8.524 1.00 90.19 277 THR A N 1
ATOM 2127 C CA . THR A 1 277 ? -3.500 -13.337 9.445 1.00 90.19 277 THR A CA 1
ATOM 2128 C C . THR A 1 277 ? -2.932 -12.383 10.494 1.00 90.19 277 THR A C 1
ATOM 2130 O O . THR A 1 277 ? -2.939 -12.696 11.681 1.00 90.19 277 THR A O 1
ATOM 2133 N N . THR A 1 278 ? -2.489 -11.194 10.083 1.00 90.56 278 THR A N 1
ATOM 2134 C CA . THR A 1 278 ? -1.963 -10.144 10.970 1.00 90.56 278 THR A CA 1
ATOM 2135 C C . THR A 1 278 ? -3.020 -9.590 11.929 1.00 90.56 278 THR A C 1
ATOM 2137 O O . THR A 1 278 ? -2.677 -9.121 13.013 1.00 90.56 278 THR A O 1
ATOM 2140 N N . MET A 1 279 ? -4.298 -9.620 11.551 1.00 89.44 279 MET A N 1
ATOM 2141 C CA . MET A 1 279 ? -5.398 -9.098 12.370 1.00 89.44 279 MET A CA 1
ATOM 2142 C C . MET A 1 279 ? -6.095 -10.157 13.227 1.00 89.44 279 MET A C 1
ATOM 2144 O O . MET A 1 279 ? -6.904 -9.798 14.076 1.00 89.44 279 MET A O 1
ATOM 2148 N N . SER A 1 280 ? -5.794 -11.438 13.007 1.00 87.81 280 SER A N 1
ATOM 2149 C CA . SER A 1 280 ? -6.340 -12.554 13.792 1.00 87.81 280 SER A CA 1
ATOM 2150 C C . SER A 1 280 ? -5.428 -12.994 14.946 1.00 87.81 280 SER A C 1
ATOM 2152 O O . SER A 1 280 ? -5.795 -13.908 15.679 1.00 87.81 280 SER A O 1
ATOM 2154 N N . LYS A 1 281 ? -4.246 -12.381 15.082 1.00 82.56 281 LYS A N 1
ATOM 2155 C CA . LYS A 1 281 ? -3.337 -12.535 16.227 1.00 82.56 281 LYS A CA 1
ATOM 2156 C C . LYS A 1 281 ? -3.699 -11.534 17.316 1.00 82.56 281 LYS A C 1
ATOM 2158 O O . LYS A 1 281 ? -3.632 -11.934 18.495 1.00 82.56 281 LYS A O 1
#

Secondary structure (DSSP, 8-state):
-TTTTTT-EEEEEESHHHHHHHHHHHHHHHHTSTT---SS-TTS-SEEEEEE---TT-SSTT--SEEEEEEEEE---TTPPP-HHHHHHHHHHHHT-TT-EEEEEE--TT--SHHHHHHHHHHHHHHHHHHHHHHGGGGGGEEEEEEPPPP---TT-GGG---HHHHHHHHHH-S--PTT--TTTTTSSTHHHHHHHHHHHTTTPEEE--HHHHHHH-GGGEEETT-TTTTSSSSSS-TTS-----TTTT-TTS--EEEEE-SSSHHHHHHHHHHHHHH--

Radius of gyration: 20.94 Å; chains: 1; bounding box: 57×33×69 Å

Foldseek 3Di:
DQVLQFLEEEEQEEAVLSLVLLLLQVVVLCVPAPPDDPPDDSVPDQKDKDFDDPDPDDDDPDDGPGIYMYGYDYQDDQPDAGNLVVVLVVQVVQLPRPQAYEYEDDYDLRDPDDVSLLVRLQVNLVSLLVSCVVCPVSNVRYAYAYEAAAAFQQPPDQQNHDDPVSFLVCLVPPLDCDVPPPPPSNVRHRVSVVSNVVSCVVSVHHYLPLHVVCVVPVSVFFCFLVDCVLVPPPPDPPPPDDDPDDPCSPPSRDGTGRRHGDPPDPSSVSVNVSVSVVSVD

pLDDT: mean 76.22, std 18.24, range [36.09, 97.81]

Sequence (281 aa):
MLTTFCNRTITFLGDSISRQAASSFMCVLEAHLVGGGLSEPVTRATCHTFSSQVGPDASPPGQPVCALTVCFDTITATDEPVRLDVISTVLLKTAQLERGGVVILNFGLHYHNQQSYVRDLIATVATLRRLHQSLGANSSSLKVLWREITPQHFPKSPGGQFSPKAYKNAIKVGCKKNEPYDTSTAIGPNWRNVLASKYMSSAGVEILPIFEELRVHGEDMHVGSQNRGVVRRVTGKQAKKKLKAPKHIFDEFTHGDCSHYCQPGLIDLATIELLYTTMSK